Protein AF-A0A7S3MF60-F1 (afdb_monomer)

Sequence (177 aa):
AQALLLQQQQLQQPQPGGSTTSSPSTSPAVLPTLKQYFELQFGESYSFFYAKAVKNFVKSLVGYSLLTYVVQVKDRHNANILFDEEGHVVHIDFGFILGDSPGFNINFESAPFKLTAEYIEILGGVQSEDFKHFQDLFLKGFLALQKHVDGIASIIQLFYGDKRKAAADGVRSRLLF

Solvent-accessible surface area (backbone atoms only — not comparable to full-atom values): 10375 Å² total; per-residue (Å²): 114,68,69,61,52,54,56,52,60,66,72,65,66,78,78,93,80,82,93,75,94,71,86,76,84,76,68,79,82,75,77,74,52,67,45,53,46,48,35,72,74,37,35,56,81,88,35,70,53,22,51,49,20,47,54,34,24,39,55,31,45,34,53,51,36,52,47,25,49,59,44,42,55,66,66,79,51,74,92,32,50,47,69,53,100,62,36,29,50,41,82,46,77,78,89,26,39,61,77,52,61,102,57,85,82,68,77,85,65,88,60,60,48,91,82,52,71,57,57,37,52,58,36,63,31,90,85,25,70,56,36,49,48,34,53,54,50,36,52,52,50,50,59,52,48,48,78,40,40,66,61,55,26,49,50,49,29,67,79,55,36,81,89,32,48,69,42,25,50,50,36,43,45,72,59,70,106

Secondary structure (DSSP, 8-state):
-HHHHHHHHHTTPPPS--------------PPPHHHHHHHHH-STTSHHHHHHHHHHHHHHHHHHHHHHHHT-----GGGEEE-TTS-EEE---SS-TT--SSS------SSS---HHHHHHTT-TTSHHHHHHHHHHHHHHHHHHHTHHHHHHHHHHHH-GGGHHHHHHHHHHHH-

Radius of gyration: 21.04 Å; Cα contacts (8 Å, |Δi|>4): 161; chains: 1; bounding box: 68×37×48 Å

pLDDT: mean 81.16, std 19.44, range [35.47, 98.5]

InterPro domains:
  IPR000403 Phosphatidylinositol 3-/4-kinase, catalytic domain [PF00454] (32-161)
  IPR000403 Phosphatidylinositol 3-/4-kinase, catalytic domain [PS50290] (1-177)
  IPR000403 Phosphatidylinositol 3-/4-kinase, catalytic domain [SM00146] (5-177)
  IPR011009 Protein kinase-like domain superfamily [SSF56112] (32-162)
  IPR015433 Phosphatidylinositol 3-/4-kinase [PTHR10048] (32-158)
  IPR018936 Phosphatidylinositol 3-/4-kinase, conserved site [PS00916] (60-80)
  IPR036940 Phosphatidylinositol 3-/4-kinase, catalytic domain superfamily [G3DSA:1.10.1070.11] (20-176)

Nearest PDB structures (foldseek):
  8q6h-assembly1_A  TM=8.888E-01  e=1.711E-10  Homo sapiens
  8q6f-assembly1_A  TM=8.865E-01  e=2.952E-10  Homo sapiens
  5fbq-assembly1_A  TM=8.592E-01  e=7.880E-10  Homo sapiens
  5fbv-assembly1_A  TM=8.566E-01  e=1.601E-09  Homo sapiens
  9bax-assembly1_A  TM=8.991E-01  e=1.080E-08  Homo sapiens

Foldseek 3Di:
DVVVVVVVVVVPDDDPDDDDDDDPPPDPPDDDFLLVVLCVLQNDCPDPLLVQLLLQQLVQLLVQLVVLLLFVQDPQDPVQWDADSSNHIDGHDSVATLHDDPDDPPCPDPDSGDDDPSNCVSQVHCPHPSVVVSVVSNVVVLVVCLVCLVVVLVVVCVVPPPVRNVSSVVSNVSSPD

Organism: NCBI:txid89044

Mean predicted aligned error: 10.81 Å

Structure (mmCIF, N/CA/C/O backbone):
data_AF-A0A7S3MF60-F1
#
_entry.id   AF-A0A7S3MF60-F1
#
loop_
_atom_site.group_PDB
_atom_site.id
_atom_site.type_symbol
_atom_site.label_atom_id
_atom_site.label_alt_id
_atom_site.label_comp_id
_atom_site.label_asym_id
_atom_site.label_entity_id
_atom_site.label_seq_id
_atom_site.pdbx_PDB_ins_code
_atom_site.Cartn_x
_atom_site.Cartn_y
_atom_site.Cartn_z
_atom_site.occupancy
_atom_site.B_iso_or_equiv
_atom_site.auth_seq_id
_atom_site.auth_comp_id
_atom_site.auth_asym_id
_atom_site.auth_atom_id
_atom_site.pdbx_PDB_model_num
ATOM 1 N N . ALA A 1 1 ? 15.995 -6.248 -1.473 1.00 48.22 1 ALA A N 1
ATOM 2 C CA . ALA A 1 1 ? 17.275 -5.828 -0.851 1.00 48.22 1 ALA A CA 1
ATOM 3 C C . ALA A 1 1 ? 18.006 -6.977 -0.141 1.00 48.22 1 ALA A C 1
ATOM 5 O O . ALA A 1 1 ? 19.110 -7.306 -0.549 1.00 48.22 1 ALA A O 1
ATOM 6 N N . GLN A 1 2 ? 17.415 -7.637 0.866 1.00 46.09 2 GLN A N 1
ATOM 7 C CA . GLN A 1 2 ? 18.098 -8.698 1.634 1.00 46.09 2 GLN A CA 1
ATOM 8 C C . GLN A 1 2 ? 18.296 -10.013 0.849 1.00 46.09 2 GLN A C 1
ATOM 10 O O . GLN A 1 2 ? 19.341 -10.644 0.978 1.00 46.09 2 GLN A O 1
ATOM 15 N N . ALA A 1 3 ? 17.363 -10.369 -0.045 1.00 43.44 3 ALA A N 1
ATOM 16 C CA . ALA A 1 3 ? 17.510 -11.512 -0.959 1.00 43.44 3 ALA A CA 1
ATOM 17 C C . ALA A 1 3 ? 18.749 -11.385 -1.870 1.00 43.44 3 ALA A C 1
ATOM 19 O O . ALA A 1 3 ? 19.480 -12.346 -2.091 1.00 43.44 3 ALA A O 1
ATOM 20 N N . LEU A 1 4 ? 19.050 -10.159 -2.306 1.00 56.09 4 LEU A N 1
ATOM 21 C CA . LEU A 1 4 ? 20.207 -9.854 -3.149 1.00 56.09 4 LEU A CA 1
ATOM 22 C C . LEU A 1 4 ? 21.525 -9.876 -2.348 1.00 56.09 4 LEU A C 1
ATOM 24 O O . LEU A 1 4 ? 22.581 -10.181 -2.895 1.00 56.09 4 LEU A O 1
ATOM 28 N N . LEU A 1 5 ? 21.459 -9.619 -1.034 1.00 58.00 5 LEU A N 1
ATOM 29 C CA . LEU A 1 5 ? 22.593 -9.761 -0.115 1.00 58.00 5 LEU A CA 1
ATOM 30 C C . LEU A 1 5 ? 22.918 -11.241 0.157 1.00 58.00 5 LEU A C 1
ATOM 32 O O . LEU A 1 5 ? 24.086 -11.619 0.182 1.00 58.00 5 LEU A O 1
ATOM 36 N N . LEU A 1 6 ? 21.890 -12.084 0.303 1.00 52.84 6 LEU A N 1
ATOM 37 C CA . LEU A 1 6 ? 22.038 -13.535 0.465 1.00 52.84 6 LEU A CA 1
ATOM 38 C C . LEU A 1 6 ? 22.599 -14.199 -0.799 1.00 52.84 6 LEU A C 1
ATOM 40 O O . LEU A 1 6 ? 23.493 -15.038 -0.702 1.00 52.84 6 LEU A O 1
ATOM 44 N N . GLN A 1 7 ? 22.148 -13.774 -1.982 1.00 58.47 7 GLN A N 1
ATOM 45 C CA . GLN A 1 7 ? 22.658 -14.297 -3.251 1.00 58.47 7 GLN A CA 1
ATOM 46 C C . GLN A 1 7 ? 24.117 -13.879 -3.512 1.00 58.47 7 GLN A C 1
ATOM 48 O O . GLN A 1 7 ? 24.908 -14.681 -4.005 1.00 58.47 7 GLN A O 1
ATOM 53 N N . GLN A 1 8 ? 24.520 -12.669 -3.100 1.00 58.72 8 GLN A N 1
ATOM 54 C CA . GLN A 1 8 ? 25.925 -12.244 -3.165 1.00 58.72 8 GLN A CA 1
ATOM 55 C C . GLN A 1 8 ? 26.832 -12.973 -2.160 1.00 58.72 8 GLN A C 1
ATOM 57 O O . GLN A 1 8 ? 27.980 -13.262 -2.494 1.00 58.72 8 GLN A O 1
ATOM 62 N N . GLN A 1 9 ? 26.335 -13.329 -0.969 1.00 59.03 9 GLN A N 1
ATOM 63 C CA . GLN A 1 9 ? 27.109 -14.113 0.007 1.00 59.03 9 GLN A CA 1
ATOM 64 C C . GLN A 1 9 ? 27.359 -15.558 -0.451 1.00 59.03 9 GLN A C 1
ATOM 66 O O . GLN A 1 9 ? 28.387 -16.137 -0.106 1.00 59.03 9 GLN A O 1
ATOM 71 N N . GLN A 1 10 ? 26.467 -16.136 -1.261 1.00 49.34 10 GLN A N 1
ATOM 72 C CA . GLN A 1 10 ? 26.664 -17.481 -1.816 1.00 49.34 10 GLN A CA 1
ATOM 73 C C . GLN A 1 10 ? 27.67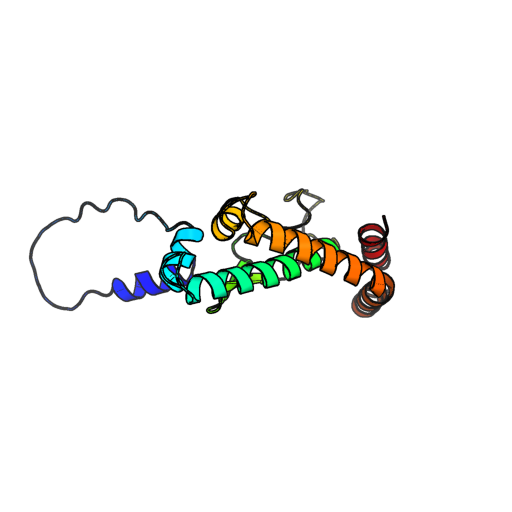1 -17.512 -2.978 1.00 49.34 10 GLN A C 1
ATOM 75 O O . GLN A 1 10 ? 28.368 -18.508 -3.148 1.00 49.34 10 GLN A O 1
ATOM 80 N N . LEU A 1 11 ? 27.813 -16.416 -3.733 1.00 50.94 11 LEU A N 1
ATOM 81 C CA . LEU A 1 11 ? 28.771 -16.300 -4.845 1.00 50.94 11 LEU A CA 1
ATOM 82 C C . LEU A 1 11 ? 30.214 -15.977 -4.403 1.00 50.94 11 LEU A C 1
ATOM 84 O O . LEU A 1 11 ? 31.124 -16.021 -5.226 1.00 50.94 11 LEU A O 1
ATOM 88 N N . GLN A 1 12 ? 30.438 -15.660 -3.122 1.00 47.88 12 GLN A N 1
ATOM 89 C CA . GLN A 1 12 ? 31.750 -15.287 -2.569 1.00 47.88 12 GLN A CA 1
ATOM 90 C C . GLN A 1 12 ? 32.471 -16.428 -1.836 1.00 47.88 12 GLN A C 1
ATOM 92 O O . GLN A 1 12 ? 33.527 -16.194 -1.249 1.00 47.88 12 GLN A O 1
ATOM 97 N N . GLN A 1 13 ? 31.955 -17.662 -1.869 1.00 41.34 13 GLN A N 1
ATOM 98 C CA . GLN A 1 13 ? 32.718 -18.797 -1.347 1.00 41.34 13 GLN A CA 1
ATOM 99 C C . GLN A 1 13 ? 33.894 -19.112 -2.288 1.00 41.34 13 GLN A C 1
ATOM 101 O O . GLN A 1 13 ? 33.670 -19.426 -3.460 1.00 41.34 13 GLN A O 1
ATOM 106 N N . PRO A 1 14 ? 35.150 -19.024 -1.815 1.00 42.53 14 PRO A N 1
ATOM 107 C CA . PRO A 1 14 ? 36.303 -19.298 -2.656 1.00 42.53 14 PRO A CA 1
ATOM 108 C C . PRO A 1 14 ? 36.365 -20.791 -3.001 1.00 42.53 14 PRO A C 1
ATOM 110 O O . PRO A 1 14 ? 36.363 -21.648 -2.118 1.00 42.53 14 PRO A O 1
ATOM 113 N N . GLN A 1 15 ? 36.455 -21.098 -4.296 1.00 43.72 15 GLN A N 1
ATOM 114 C CA . GLN A 1 15 ? 36.851 -22.423 -4.778 1.00 43.72 15 GLN A CA 1
ATOM 115 C C . GLN A 1 15 ? 38.295 -22.707 -4.323 1.00 43.72 15 GLN A C 1
ATOM 117 O O . GLN A 1 15 ? 39.155 -21.828 -4.457 1.00 43.72 15 GLN A O 1
ATOM 122 N N . PRO A 1 16 ? 38.605 -23.895 -3.776 1.00 41.03 16 PRO A N 1
ATOM 123 C CA . PRO A 1 16 ? 39.937 -24.172 -3.267 1.00 41.03 16 PRO A CA 1
ATOM 124 C C . PRO A 1 16 ? 40.891 -24.466 -4.432 1.00 41.03 16 PRO A C 1
ATOM 126 O O . PRO A 1 16 ? 40.857 -25.545 -5.016 1.00 41.03 16 PRO A O 1
ATOM 129 N N . GLY A 1 17 ? 41.778 -23.517 -4.738 1.00 44.44 17 GLY A N 1
ATOM 130 C CA . GLY A 1 17 ? 42.992 -23.768 -5.520 1.00 44.44 17 GLY A CA 1
ATOM 131 C C . GLY A 1 17 ? 43.236 -22.780 -6.658 1.00 44.44 17 GLY A C 1
ATOM 132 O O . GLY A 1 17 ? 42.507 -22.764 -7.643 1.00 44.44 17 GLY A O 1
ATOM 133 N N . GLY A 1 18 ? 44.320 -22.005 -6.551 1.00 35.47 18 GLY A N 1
ATOM 134 C CA . GLY A 1 18 ? 44.852 -21.208 -7.660 1.00 35.47 18 GLY A CA 1
ATOM 135 C C . GLY A 1 18 ? 45.487 -19.895 -7.216 1.00 35.47 18 GLY A C 1
ATOM 136 O O . GLY A 1 18 ? 44.832 -18.862 -7.155 1.00 35.47 18 GLY A O 1
ATOM 137 N N . SER A 1 19 ? 46.781 -19.931 -6.909 1.00 42.72 19 SER A N 1
ATOM 138 C CA . SER A 1 19 ? 47.614 -18.757 -6.658 1.00 42.72 19 SER A CA 1
ATOM 139 C C . SER A 1 19 ? 47.883 -17.981 -7.950 1.00 42.72 19 SER A C 1
ATOM 141 O O . SER A 1 19 ? 48.578 -18.508 -8.810 1.00 42.72 19 SER A O 1
ATOM 143 N N . THR A 1 20 ? 47.445 -16.724 -8.041 1.00 36.62 20 THR A N 1
ATOM 144 C CA . THR A 1 20 ? 48.200 -15.638 -8.698 1.00 36.62 20 THR A CA 1
ATOM 145 C C . THR A 1 20 ? 47.619 -14.279 -8.321 1.00 36.62 20 THR A C 1
ATOM 147 O O . THR A 1 20 ? 46.417 -14.043 -8.367 1.00 36.62 20 THR A O 1
ATOM 150 N N . THR A 1 21 ? 48.530 -13.390 -7.957 1.00 44.00 21 THR A N 1
ATOM 151 C CA . THR A 1 21 ? 48.367 -11.983 -7.608 1.00 44.00 21 THR A CA 1
ATOM 152 C C . THR A 1 21 ? 47.705 -11.158 -8.715 1.00 44.00 21 THR A C 1
ATOM 154 O O . THR A 1 21 ? 48.304 -10.928 -9.762 1.00 44.00 21 THR A O 1
ATOM 157 N N . SER A 1 22 ? 46.520 -10.618 -8.443 1.00 38.34 22 SER A N 1
ATOM 158 C CA . SER A 1 22 ? 46.098 -9.304 -8.938 1.00 38.34 22 SER A CA 1
ATOM 159 C C . SER A 1 22 ? 45.135 -8.715 -7.911 1.00 38.34 22 SER A C 1
ATOM 161 O O . SER A 1 22 ? 44.121 -9.322 -7.577 1.00 38.34 22 SER A O 1
ATOM 163 N N . SER A 1 23 ? 45.504 -7.582 -7.319 1.00 37.81 23 SER A N 1
ATOM 164 C CA . SER A 1 23 ? 44.639 -6.857 -6.393 1.00 37.81 23 SER A CA 1
ATOM 165 C C . SER A 1 23 ? 43.411 -6.377 -7.173 1.00 37.81 23 SER A C 1
ATOM 167 O O . SER A 1 23 ? 43.593 -5.593 -8.108 1.00 37.81 23 SER A O 1
ATOM 169 N N . PRO A 1 24 ? 42.176 -6.798 -6.845 1.00 46.22 24 PRO A N 1
ATOM 170 C CA . PRO A 1 24 ? 41.009 -6.194 -7.456 1.00 46.22 24 PRO A CA 1
ATOM 171 C C . PRO A 1 24 ? 40.901 -4.780 -6.892 1.00 46.22 24 PRO A C 1
ATOM 173 O O . PRO A 1 24 ? 40.882 -4.581 -5.676 1.00 46.22 24 PRO A O 1
ATOM 176 N N . SER A 1 25 ? 40.843 -3.781 -7.765 1.00 40.75 25 SER A N 1
ATOM 177 C CA . SER A 1 25 ? 40.357 -2.457 -7.401 1.00 40.75 25 SER A CA 1
ATOM 178 C C . SER A 1 25 ? 38.882 -2.601 -7.031 1.00 40.75 25 SER A C 1
ATOM 180 O O . SER A 1 25 ? 38.013 -2.564 -7.903 1.00 40.75 25 SER A O 1
ATOM 182 N N . THR A 1 26 ? 38.591 -2.845 -5.756 1.00 44.62 26 THR A N 1
ATOM 183 C CA . THR A 1 26 ? 37.219 -2.958 -5.261 1.00 44.62 26 THR A CA 1
ATOM 184 C C . THR A 1 26 ? 36.600 -1.565 -5.241 1.00 44.62 26 THR A C 1
ATOM 186 O O . THR A 1 26 ? 36.635 -0.861 -4.233 1.00 44.62 26 THR A O 1
ATOM 189 N N . SER A 1 27 ? 36.052 -1.133 -6.377 1.00 51.50 27 SER A N 1
ATOM 190 C CA . SER A 1 27 ? 35.028 -0.091 -6.380 1.00 51.50 27 SER A CA 1
ATOM 191 C C . SER A 1 27 ? 33.936 -0.515 -5.388 1.00 51.50 27 SER A C 1
ATOM 193 O O . SER A 1 27 ? 33.590 -1.701 -5.364 1.00 51.50 27 SER A O 1
ATOM 195 N N . PRO A 1 28 ? 33.413 0.387 -4.537 1.00 50.50 28 PRO A N 1
ATOM 196 C CA . PRO A 1 28 ? 32.355 0.015 -3.606 1.00 50.50 28 PRO A CA 1
ATOM 197 C C . PRO A 1 28 ? 31.196 -0.563 -4.418 1.00 50.50 28 PRO A C 1
ATOM 199 O O . PRO A 1 28 ? 30.767 0.049 -5.396 1.00 50.50 28 PRO A O 1
ATOM 202 N N . ALA A 1 29 ? 30.738 -1.764 -4.057 1.00 64.38 29 ALA A N 1
ATOM 203 C CA . ALA A 1 29 ? 29.617 -2.409 -4.724 1.00 64.38 29 ALA A CA 1
ATOM 204 C C . ALA A 1 29 ? 28.400 -1.478 -4.635 1.00 64.38 29 ALA A C 1
ATOM 206 O O . ALA A 1 29 ? 27.827 -1.289 -3.561 1.00 64.38 29 ALA A O 1
ATOM 207 N N . VAL A 1 30 ? 28.053 -0.839 -5.753 1.00 79.81 30 VAL A N 1
ATOM 208 C CA . VAL A 1 30 ? 26.875 0.022 -5.846 1.00 79.81 30 VAL A CA 1
ATOM 209 C C . VAL A 1 30 ? 25.666 -0.889 -5.687 1.00 79.81 30 VAL A C 1
ATOM 211 O O . VAL A 1 30 ? 25.455 -1.791 -6.497 1.00 79.81 30 VAL A O 1
ATOM 214 N N . LEU A 1 31 ? 24.909 -0.704 -4.605 1.00 82.12 31 LEU A N 1
ATOM 215 C CA . LEU A 1 31 ? 23.678 -1.457 -4.401 1.00 82.12 31 LEU A CA 1
ATOM 216 C C . LEU A 1 31 ? 22.701 -1.125 -5.537 1.00 82.12 31 LEU A C 1
ATOM 218 O O . LEU A 1 31 ? 22.551 0.055 -5.864 1.00 82.12 31 LEU A O 1
ATOM 222 N N . PRO A 1 32 ? 22.040 -2.133 -6.133 1.00 88.62 32 PRO A N 1
ATOM 223 C CA . PRO A 1 32 ? 21.079 -1.878 -7.192 1.00 88.62 32 PRO A CA 1
ATOM 224 C C . PRO A 1 32 ? 19.902 -1.067 -6.649 1.00 88.62 32 PRO A C 1
ATOM 226 O O . PRO A 1 32 ? 19.453 -1.287 -5.518 1.00 88.62 32 PRO A O 1
ATOM 229 N N . THR A 1 33 ? 19.377 -0.160 -7.472 1.00 93.12 33 THR A N 1
ATOM 230 C CA . THR A 1 33 ? 18.108 0.517 -7.183 1.00 93.12 33 THR A CA 1
ATOM 231 C C . THR A 1 33 ? 16.966 -0.494 -7.157 1.00 93.12 33 THR A C 1
ATOM 233 O O . THR A 1 33 ? 17.077 -1.610 -7.676 1.00 93.12 33 THR A O 1
ATOM 236 N N . LEU A 1 34 ? 15.824 -0.116 -6.584 1.00 93.31 34 LEU A N 1
ATOM 237 C CA . LEU A 1 34 ? 14.671 -1.011 -6.557 1.00 93.31 34 LEU A CA 1
ATOM 238 C C . LEU A 1 34 ? 14.157 -1.369 -7.966 1.00 93.31 34 LEU A C 1
ATOM 240 O O . LE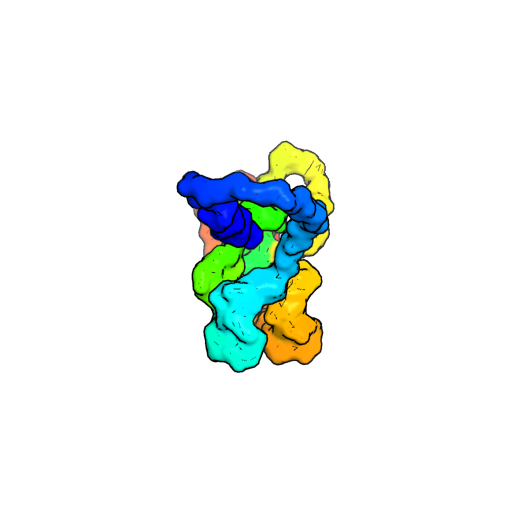U A 1 34 ? 13.780 -2.514 -8.208 1.00 93.31 34 LEU A O 1
ATOM 244 N N . LYS A 1 35 ? 14.207 -0.433 -8.921 1.00 94.12 35 LYS A N 1
ATOM 245 C CA . LYS A 1 35 ? 13.880 -0.723 -10.324 1.00 94.12 35 LYS A CA 1
ATOM 246 C C . LYS A 1 35 ? 14.856 -1.733 -10.936 1.00 94.12 35 LYS A C 1
ATOM 248 O O . LYS A 1 35 ? 14.416 -2.692 -11.561 1.00 94.12 35 LYS A O 1
ATOM 253 N N . GLN A 1 36 ? 16.158 -1.572 -10.690 1.00 94.56 36 GLN A N 1
ATOM 254 C CA . GLN A 1 36 ? 17.171 -2.532 -11.145 1.00 94.56 36 GLN A CA 1
ATOM 255 C C . GLN A 1 36 ? 16.969 -3.912 -10.510 1.00 94.56 36 GLN A C 1
ATOM 257 O O . GLN A 1 36 ? 17.146 -4.925 -11.173 1.00 94.56 36 GLN A O 1
ATOM 262 N N . TYR A 1 37 ? 16.547 -3.976 -9.243 1.00 94.25 37 TYR A N 1
ATOM 263 C CA . TYR A 1 37 ? 16.147 -5.235 -8.613 1.00 94.25 37 TYR A CA 1
ATOM 264 C C . TYR A 1 37 ? 14.996 -5.908 -9.375 1.00 94.25 37 TYR A C 1
ATOM 266 O O . TYR A 1 37 ? 15.079 -7.100 -9.656 1.00 94.25 37 TYR A O 1
ATOM 274 N N . PHE A 1 38 ? 13.951 -5.160 -9.746 1.00 95.69 38 PHE A N 1
ATOM 275 C CA . PHE A 1 38 ? 12.837 -5.697 -10.534 1.00 95.69 38 PHE A CA 1
ATOM 276 C C . PHE A 1 38 ? 13.298 -6.212 -11.905 1.00 95.69 38 PHE A C 1
ATOM 278 O O . PHE A 1 38 ? 12.885 -7.295 -12.310 1.00 95.69 38 PHE A O 1
ATOM 285 N N . GLU A 1 39 ? 14.186 -5.488 -12.587 1.00 95.56 39 GLU A N 1
ATOM 286 C CA . GLU A 1 39 ? 14.751 -5.917 -13.875 1.00 95.56 39 GLU A CA 1
ATOM 287 C C . GLU A 1 39 ? 15.609 -7.186 -13.736 1.00 95.56 39 GLU A C 1
ATOM 289 O O . GLU A 1 39 ? 15.516 -8.100 -14.552 1.00 95.56 39 GLU A O 1
ATOM 294 N N . LEU A 1 40 ? 16.396 -7.290 -12.661 1.00 95.38 40 LEU A N 1
ATOM 295 C CA . LEU A 1 40 ? 17.207 -8.474 -12.370 1.00 95.38 40 LEU A CA 1
ATOM 296 C C . LEU A 1 40 ? 16.362 -9.708 -12.021 1.00 95.38 40 LEU A C 1
ATOM 298 O O . LEU A 1 40 ? 16.758 -10.820 -12.360 1.00 95.38 40 LEU A O 1
ATOM 302 N N . GLN A 1 41 ? 15.233 -9.538 -11.324 1.00 95.81 41 GLN A N 1
ATOM 303 C CA . GLN A 1 41 ? 14.390 -10.658 -10.882 1.00 95.81 41 GLN A CA 1
ATOM 304 C C . GLN A 1 41 ? 13.368 -11.100 -11.933 1.00 95.81 41 GLN A C 1
ATOM 306 O O . GLN A 1 41 ? 13.128 -12.293 -12.095 1.00 95.81 41 GLN A O 1
ATOM 311 N N . PHE A 1 42 ? 12.761 -10.152 -12.649 1.00 96.44 42 PHE A N 1
ATOM 312 C CA . PHE A 1 42 ? 11.641 -10.420 -13.558 1.00 96.44 42 PHE A CA 1
ATOM 313 C C . PHE A 1 42 ? 12.006 -10.251 -15.036 1.00 96.44 42 PHE A C 1
ATOM 315 O O . PHE A 1 42 ? 11.162 -10.482 -15.903 1.00 96.44 42 PHE A O 1
ATOM 322 N N . GLY A 1 43 ? 13.256 -9.888 -15.328 1.00 95.69 43 GLY A N 1
ATOM 323 C CA . GLY A 1 43 ? 13.755 -9.626 -16.670 1.00 95.69 43 GLY A CA 1
ATOM 324 C C . GLY A 1 43 ? 13.502 -8.194 -17.131 1.00 95.69 43 GLY A C 1
ATOM 325 O O . GLY A 1 43 ? 13.028 -7.335 -16.391 1.00 95.69 43 GLY A O 1
ATOM 326 N N . GLU A 1 44 ? 13.817 -7.946 -18.396 1.00 94.00 44 GLU A N 1
ATOM 327 C CA . GLU A 1 44 ? 13.707 -6.629 -19.022 1.00 94.00 44 GLU A CA 1
ATOM 328 C C . GLU A 1 44 ? 12.300 -6.024 -18.902 1.00 94.00 44 GLU A C 1
ATOM 330 O O . GLU A 1 44 ? 11.294 -6.738 -18.918 1.00 94.00 44 GLU A O 1
ATOM 335 N N . SER A 1 45 ? 12.223 -4.691 -18.862 1.00 91.88 45 SER A N 1
ATOM 336 C CA . SER A 1 45 ? 10.972 -3.939 -18.648 1.00 91.88 45 SER A CA 1
ATOM 337 C C . SER A 1 45 ? 9.853 -4.220 -19.666 1.00 91.88 45 SER A C 1
ATOM 339 O O . SER A 1 45 ? 8.675 -4.065 -19.353 1.00 91.88 45 SER A O 1
ATOM 341 N N . TYR A 1 46 ? 10.201 -4.666 -20.875 1.00 90.88 46 TYR A N 1
ATOM 342 C CA . TYR A 1 46 ? 9.253 -5.048 -21.929 1.00 90.88 46 TYR A CA 1
ATOM 343 C C . TYR A 1 46 ? 8.810 -6.520 -21.857 1.00 90.88 46 TYR A C 1
ATOM 345 O O . TYR A 1 46 ? 8.008 -6.970 -22.678 1.00 90.88 46 TYR A O 1
ATOM 353 N N . SER A 1 47 ? 9.344 -7.298 -20.914 1.00 96.31 47 SER A N 1
ATOM 354 C CA . SER A 1 47 ? 9.022 -8.715 -20.772 1.00 96.31 47 SER A CA 1
ATOM 355 C C . SER A 1 47 ? 7.648 -8.931 -20.131 1.00 96.31 47 SER A C 1
ATOM 357 O O . SER A 1 47 ? 7.160 -8.142 -19.319 1.00 96.31 47 SER A O 1
ATOM 359 N N . PHE A 1 48 ? 7.024 -10.063 -20.465 1.00 96.69 48 PHE A N 1
ATOM 360 C CA . PHE A 1 48 ? 5.756 -10.469 -19.858 1.00 96.69 48 PHE A CA 1
ATOM 361 C C . PHE A 1 48 ? 5.867 -10.636 -18.333 1.00 96.69 48 PHE A C 1
ATOM 363 O O . PHE A 1 48 ? 4.953 -10.251 -17.604 1.00 96.69 48 PHE A O 1
ATOM 370 N N . PHE A 1 49 ? 6.981 -11.195 -17.851 1.00 97.19 49 PHE A N 1
ATOM 371 C CA . PHE A 1 49 ? 7.209 -11.436 -16.427 1.00 97.19 49 PHE A CA 1
ATOM 372 C C . PHE A 1 49 ? 7.356 -10.127 -15.647 1.00 97.19 49 PHE A C 1
ATOM 374 O O . PHE A 1 49 ? 6.688 -9.972 -14.626 1.00 97.19 49 PHE A O 1
ATOM 381 N N . TYR A 1 50 ? 8.111 -9.156 -16.171 1.00 97.56 50 TYR A N 1
ATOM 382 C CA . TYR A 1 50 ? 8.203 -7.818 -15.584 1.00 97.56 50 TYR A CA 1
ATOM 383 C C . TYR A 1 50 ? 6.832 -7.135 -15.524 1.00 97.56 50 TYR A C 1
ATOM 385 O O . TYR A 1 50 ? 6.403 -6.689 -14.462 1.00 97.56 50 TYR A O 1
ATOM 393 N N . ALA A 1 51 ? 6.081 -7.133 -16.630 1.00 97.38 51 ALA A N 1
ATOM 394 C CA . ALA A 1 51 ? 4.743 -6.542 -16.664 1.00 97.38 51 ALA A CA 1
ATOM 395 C C . ALA A 1 51 ? 3.771 -7.216 -15.673 1.00 97.38 51 ALA A C 1
ATOM 397 O O . ALA A 1 51 ? 2.929 -6.549 -15.067 1.00 97.38 51 ALA A O 1
ATOM 398 N N . LYS A 1 52 ? 3.875 -8.539 -15.479 1.00 98.12 52 LYS A N 1
ATOM 399 C CA . LYS A 1 52 ? 3.098 -9.264 -14.461 1.00 98.12 52 LYS A CA 1
ATOM 400 C C . LYS A 1 52 ? 3.504 -8.834 -13.045 1.00 98.12 52 LYS A C 1
ATOM 402 O O . LYS A 1 52 ? 2.620 -8.541 -12.242 1.00 98.12 52 LYS A O 1
ATOM 407 N N . ALA A 1 53 ? 4.803 -8.747 -12.763 1.00 98.31 53 ALA A N 1
ATOM 408 C CA . ALA A 1 53 ? 5.322 -8.331 -11.464 1.00 98.31 53 ALA A CA 1
ATOM 409 C C . ALA A 1 53 ? 4.915 -6.894 -11.108 1.00 98.31 53 ALA A C 1
ATOM 411 O O . ALA A 1 53 ? 4.457 -6.649 -9.996 1.00 98.31 53 ALA A O 1
ATOM 412 N N . VAL A 1 54 ? 4.965 -5.954 -12.060 1.00 98.19 54 VAL A N 1
ATOM 413 C CA . VAL A 1 54 ? 4.492 -4.574 -11.846 1.00 98.19 54 VAL A CA 1
ATOM 414 C C . VAL A 1 54 ? 2.994 -4.539 -11.530 1.00 98.19 54 VAL A C 1
ATOM 416 O O . VAL A 1 54 ? 2.573 -3.834 -10.616 1.00 98.19 54 VAL A O 1
ATOM 419 N N . LYS A 1 55 ? 2.166 -5.350 -12.200 1.00 98.12 55 LYS A N 1
ATOM 420 C CA . LYS A 1 55 ? 0.730 -5.443 -11.873 1.00 98.12 55 LYS A CA 1
ATOM 421 C C . LYS A 1 55 ? 0.481 -5.984 -10.464 1.00 98.12 55 LYS A C 1
ATOM 423 O O . LYS A 1 55 ? -0.426 -5.511 -9.778 1.00 98.12 55 LYS A O 1
ATOM 428 N N . ASN A 1 56 ? 1.264 -6.969 -10.035 1.00 98.50 56 ASN A N 1
ATOM 429 C CA . ASN A 1 56 ? 1.215 -7.512 -8.677 1.00 98.50 56 ASN A CA 1
ATOM 430 C C . ASN A 1 56 ? 1.670 -6.471 -7.642 1.00 98.50 56 ASN A C 1
ATOM 432 O O . ASN A 1 56 ? 0.995 -6.267 -6.625 1.00 98.50 56 ASN A O 1
ATOM 436 N N . PHE A 1 57 ? 2.740 -5.738 -7.952 1.00 98.44 57 PHE A N 1
ATOM 437 C CA . PHE A 1 57 ? 3.224 -4.612 -7.163 1.00 98.44 57 PHE A CA 1
ATOM 438 C C . PHE A 1 57 ? 2.138 -3.547 -6.992 1.00 98.44 57 PHE A C 1
ATOM 440 O O . PHE A 1 57 ? 1.821 -3.183 -5.866 1.00 98.44 57 PHE A O 1
ATOM 447 N N . VAL A 1 58 ? 1.482 -3.116 -8.078 1.00 98.44 58 VAL A N 1
ATOM 448 C CA . VAL A 1 58 ? 0.386 -2.132 -8.029 1.00 98.44 58 VAL A CA 1
ATOM 449 C C . VAL A 1 58 ? -0.732 -2.595 -7.095 1.00 98.44 58 VAL A C 1
ATOM 451 O O . VAL A 1 58 ? -1.140 -1.851 -6.205 1.00 98.44 58 VAL A O 1
ATOM 454 N N . LYS A 1 59 ? -1.232 -3.825 -7.268 1.00 98.31 59 LYS A N 1
ATOM 455 C CA . LYS A 1 59 ? -2.360 -4.338 -6.473 1.00 98.31 59 LYS A CA 1
ATOM 456 C C . LYS A 1 59 ? -2.037 -4.415 -4.983 1.00 98.31 59 LYS A C 1
ATOM 458 O O . LYS A 1 59 ? -2.845 -3.992 -4.157 1.00 98.31 59 LYS A O 1
ATOM 463 N N . SER A 1 60 ? -0.867 -4.949 -4.644 1.00 98.44 60 SER A N 1
ATOM 464 C CA . SER A 1 60 ? -0.433 -5.067 -3.249 1.00 98.44 60 SER A CA 1
ATOM 465 C C . SER A 1 60 ? -0.127 -3.701 -2.635 1.00 98.44 60 SER A C 1
ATOM 467 O O . SER A 1 60 ? -0.559 -3.431 -1.514 1.00 98.44 60 SER A O 1
ATOM 469 N N . LEU A 1 61 ? 0.501 -2.794 -3.391 1.00 97.88 61 LEU A N 1
ATOM 470 C CA . LEU A 1 61 ? 0.772 -1.427 -2.956 1.00 97.88 61 LEU A CA 1
ATOM 471 C C . LEU A 1 61 ? -0.523 -0.670 -2.659 1.00 97.88 61 LEU A C 1
ATOM 473 O O . LEU A 1 61 ? -0.601 -0.000 -1.632 1.00 97.88 61 LEU A O 1
ATOM 477 N N . VAL A 1 62 ? -1.556 -0.803 -3.498 1.00 98.31 62 VAL A N 1
ATOM 478 C CA . VAL A 1 62 ? -2.884 -0.231 -3.220 1.00 98.31 62 VAL A CA 1
ATOM 479 C C . VAL A 1 62 ? -3.452 -0.785 -1.915 1.00 98.31 62 VAL A C 1
ATOM 481 O O . VAL A 1 62 ? -3.858 -0.007 -1.051 1.00 98.31 62 VAL A O 1
ATOM 484 N N . GLY A 1 63 ? -3.452 -2.111 -1.746 1.00 97.81 63 GLY A N 1
ATOM 485 C CA . GLY A 1 63 ? -3.979 -2.755 -0.542 1.00 97.81 63 GLY A CA 1
ATOM 486 C C . GLY A 1 63 ? -3.292 -2.263 0.733 1.00 97.81 63 GLY A C 1
ATOM 487 O O . GLY A 1 63 ? -3.965 -1.829 1.670 1.00 97.81 63 GLY A O 1
ATOM 488 N N . TYR A 1 64 ? -1.958 -2.247 0.752 1.00 96.94 64 TYR A N 1
ATOM 489 C CA . TYR A 1 64 ? -1.196 -1.783 1.911 1.00 96.94 64 TYR A CA 1
ATOM 490 C C . TYR A 1 64 ? -1.273 -0.269 2.119 1.00 96.94 64 TYR A C 1
ATOM 492 O O . TYR A 1 64 ? -1.299 0.185 3.264 1.00 96.94 64 TYR A O 1
ATOM 500 N N . SER A 1 65 ? -1.388 0.529 1.056 1.00 95.31 65 SER A N 1
ATOM 501 C CA . SER A 1 65 ? -1.584 1.980 1.177 1.00 95.31 65 SER A CA 1
ATOM 502 C C . SER A 1 65 ? -2.924 2.307 1.841 1.00 95.31 65 SER A C 1
ATOM 504 O O . SER A 1 65 ? -2.985 3.129 2.752 1.00 95.31 65 SER A O 1
ATOM 506 N N . LEU A 1 66 ? -3.994 1.609 1.451 1.00 95.81 66 LEU A N 1
ATOM 507 C CA . LEU A 1 66 ? -5.309 1.747 2.079 1.00 95.81 66 LEU A CA 1
ATOM 508 C C . LEU A 1 66 ? -5.315 1.229 3.521 1.00 95.81 66 LEU A C 1
ATOM 510 O O . LEU A 1 66 ? -5.836 1.901 4.409 1.00 95.81 66 LEU A O 1
ATOM 514 N N . LEU A 1 67 ? -4.699 0.071 3.778 1.00 93.50 67 LEU A N 1
ATOM 515 C CA . LEU A 1 67 ? -4.572 -0.472 5.131 1.00 93.50 67 LEU A CA 1
ATOM 516 C C . LEU A 1 67 ? -3.847 0.514 6.051 1.00 93.50 67 LEU A C 1
ATOM 518 O O . LEU A 1 67 ? -4.371 0.866 7.106 1.00 93.50 67 LEU A O 1
ATOM 522 N N . THR A 1 68 ? -2.664 0.983 5.645 1.00 90.56 68 THR A N 1
ATOM 523 C CA . THR A 1 68 ? -1.832 1.892 6.450 1.00 90.56 68 THR A CA 1
ATOM 524 C C . THR A 1 68 ? -2.517 3.229 6.708 1.00 90.56 68 THR A C 1
ATOM 526 O O . THR A 1 68 ? -2.414 3.735 7.825 1.00 90.56 68 THR A O 1
ATOM 529 N N . TYR A 1 69 ? -3.296 3.728 5.745 1.00 90.25 69 TYR A N 1
ATOM 530 C CA . TYR A 1 69 ? -4.164 4.890 5.921 1.00 90.25 69 TYR A CA 1
ATOM 531 C C . TYR A 1 69 ? -5.273 4.639 6.959 1.00 90.25 69 TYR A C 1
ATOM 533 O O . TYR A 1 69 ? -5.498 5.444 7.862 1.00 90.25 69 TYR A O 1
ATOM 541 N N . VAL A 1 70 ? -5.979 3.507 6.870 1.00 89.81 70 VAL A N 1
ATOM 542 C CA . VAL A 1 70 ? -7.107 3.208 7.768 1.00 89.81 70 VAL A CA 1
ATOM 543 C C . VAL A 1 70 ? -6.628 2.970 9.195 1.00 89.81 70 VAL A C 1
ATOM 545 O O . VAL A 1 70 ? -7.134 3.607 10.125 1.00 89.81 70 VAL A O 1
ATOM 548 N N . VAL A 1 71 ? -5.652 2.078 9.383 1.00 86.31 71 VAL A N 1
ATOM 549 C CA . VAL A 1 71 ? -5.212 1.647 10.719 1.00 86.31 71 VAL A CA 1
ATOM 550 C C . VAL A 1 71 ? -4.043 2.460 11.264 1.00 86.31 71 VAL A C 1
ATOM 552 O O . VAL A 1 71 ? -3.633 2.220 12.392 1.00 86.31 71 VAL A O 1
ATOM 555 N N . GLN A 1 72 ? -3.532 3.448 10.523 1.00 85.62 72 GLN A N 1
ATOM 556 C CA . GLN A 1 72 ? -2.468 4.357 10.967 1.00 85.62 72 GLN A CA 1
ATOM 557 C C . GLN A 1 72 ? -1.214 3.617 11.462 1.00 85.62 72 GLN A C 1
ATOM 559 O O . GLN A 1 72 ? -0.723 3.892 12.560 1.00 85.62 72 GLN A O 1
ATOM 564 N N . VAL A 1 73 ? -0.708 2.676 10.658 1.00 84.62 73 VAL A N 1
ATOM 565 C CA . VAL A 1 73 ? 0.567 1.985 10.932 1.00 84.62 73 VAL A CA 1
ATOM 566 C C . VAL A 1 73 ? 1.677 3.025 11.077 1.00 84.62 73 VAL A C 1
ATOM 568 O O . VAL A 1 73 ? 1.808 3.899 10.219 1.00 84.62 73 VAL A O 1
ATOM 571 N N . LYS A 1 74 ? 2.454 2.954 12.163 1.00 77.88 74 LYS A N 1
ATOM 572 C CA . LYS A 1 74 ? 3.491 3.949 12.479 1.00 77.88 74 LYS A CA 1
ATOM 573 C C . LYS A 1 74 ? 4.894 3.535 12.057 1.00 77.88 74 LYS A C 1
ATOM 575 O O . LYS A 1 74 ? 5.650 4.391 11.613 1.00 77.88 74 LYS A O 1
ATOM 580 N N . ASP A 1 75 ? 5.226 2.254 12.152 1.00 79.81 75 ASP A N 1
ATOM 581 C CA . ASP A 1 75 ? 6.586 1.772 11.907 1.00 79.81 75 ASP A CA 1
ATOM 582 C C . ASP A 1 75 ? 6.788 1.295 10.456 1.00 79.81 75 ASP A C 1
ATOM 584 O O . ASP A 1 75 ? 6.909 0.106 10.165 1.00 79.81 75 ASP A O 1
ATOM 588 N N . ARG A 1 76 ? 6.737 2.232 9.498 1.00 79.56 76 ARG A N 1
ATOM 589 C CA . ARG A 1 76 ? 6.737 1.932 8.047 1.00 79.56 76 ARG A CA 1
ATOM 590 C C . ARG A 1 76 ? 8.121 2.089 7.407 1.00 79.56 76 ARG A C 1
ATOM 592 O O . ARG A 1 76 ? 8.256 2.469 6.236 1.00 79.56 76 ARG A O 1
ATOM 599 N N . HIS A 1 77 ? 9.176 1.777 8.152 1.00 83.25 77 HIS A N 1
ATOM 600 C CA . HIS A 1 77 ? 10.543 1.820 7.644 1.00 83.25 77 HIS A CA 1
ATOM 601 C C . HIS A 1 77 ? 10.841 0.664 6.672 1.00 83.25 77 HIS A C 1
ATOM 603 O O . HIS A 1 77 ? 10.159 -0.358 6.664 1.00 83.25 77 HIS A O 1
ATOM 609 N N . ASN A 1 78 ? 11.889 0.791 5.851 1.00 86.00 78 ASN A N 1
ATOM 610 C CA . ASN A 1 78 ? 12.194 -0.185 4.790 1.00 86.00 78 ASN A CA 1
ATOM 611 C C . ASN A 1 78 ? 12.449 -1.616 5.305 1.00 86.00 78 ASN A C 1
ATOM 613 O O . ASN A 1 78 ? 12.233 -2.557 4.554 1.00 86.00 78 ASN A O 1
ATOM 617 N N . ALA A 1 79 ? 12.863 -1.799 6.566 1.00 87.19 79 ALA A N 1
ATOM 618 C CA . ALA A 1 79 ? 13.032 -3.130 7.163 1.00 87.19 79 ALA A CA 1
ATOM 619 C C . ALA A 1 79 ? 11.703 -3.864 7.450 1.00 87.19 79 ALA A C 1
ATOM 621 O O . ALA A 1 79 ? 11.715 -5.081 7.585 1.00 87.19 79 ALA A O 1
ATOM 622 N N . ASN A 1 80 ? 10.568 -3.153 7.450 1.00 90.62 80 ASN A N 1
ATOM 623 C CA . ASN A 1 80 ? 9.227 -3.725 7.628 1.00 90.62 80 ASN A CA 1
ATOM 624 C C . ASN A 1 80 ? 8.497 -3.901 6.289 1.00 90.62 80 ASN A C 1
ATOM 626 O O . ASN A 1 80 ? 7.289 -4.133 6.253 1.00 90.62 80 ASN A O 1
ATOM 630 N N . ILE A 1 81 ? 9.216 -3.756 5.173 1.00 92.25 81 ILE A N 1
ATOM 631 C CA . ILE A 1 81 ? 8.653 -3.862 3.832 1.00 92.25 81 ILE A CA 1
ATOM 632 C C . ILE A 1 81 ? 9.441 -4.896 3.047 1.00 92.25 81 ILE A C 1
ATOM 634 O O . ILE A 1 81 ? 10.617 -4.716 2.728 1.00 92.25 81 ILE A O 1
ATOM 638 N N . LEU A 1 82 ? 8.756 -5.983 2.724 1.00 94.38 82 LEU A N 1
ATOM 639 C CA . LEU A 1 82 ? 9.278 -7.083 1.938 1.00 94.38 82 LEU A CA 1
ATOM 640 C C . LEU A 1 82 ? 8.711 -7.047 0.518 1.00 94.38 82 LEU A C 1
ATOM 642 O O . LEU A 1 82 ? 7.692 -6.411 0.249 1.00 94.38 82 LEU A O 1
ATOM 646 N N . PHE A 1 83 ? 9.390 -7.757 -0.378 1.00 95.06 83 PHE A N 1
ATOM 647 C CA . PHE A 1 83 ? 8.916 -8.058 -1.723 1.00 95.06 83 PHE A CA 1
ATOM 648 C C . PHE A 1 83 ? 8.912 -9.569 -1.892 1.00 95.06 83 PHE A C 1
ATOM 650 O O . PHE A 1 83 ? 9.902 -10.209 -1.529 1.00 95.06 83 PHE A O 1
ATOM 657 N N . ASP A 1 84 ? 7.820 -10.123 -2.405 1.00 95.25 84 ASP A N 1
ATOM 658 C CA . ASP A 1 84 ? 7.748 -11.553 -2.695 1.00 95.25 84 ASP A CA 1
ATOM 659 C C . ASP A 1 84 ? 8.301 -11.894 -4.089 1.00 95.25 84 ASP A C 1
ATOM 661 O O . ASP A 1 84 ? 8.689 -11.022 -4.874 1.00 95.25 84 ASP A O 1
ATOM 665 N N . GLU A 1 85 ? 8.342 -13.190 -4.390 1.00 95.69 85 GLU A N 1
ATOM 666 C CA . GLU A 1 85 ? 8.856 -13.732 -5.653 1.00 95.69 85 GLU A CA 1
ATOM 667 C C . GLU A 1 85 ? 7.944 -13.450 -6.858 1.00 95.69 85 GLU A C 1
ATOM 669 O O . GLU A 1 85 ? 8.327 -13.726 -7.990 1.00 95.69 85 GLU A O 1
ATOM 674 N N . GLU A 1 86 ? 6.749 -12.891 -6.649 1.00 96.75 86 GLU A N 1
ATOM 675 C CA . GLU A 1 86 ? 5.809 -12.522 -7.711 1.00 96.75 86 GLU A CA 1
ATOM 676 C C . GLU A 1 86 ? 5.708 -11.002 -7.925 1.00 96.75 86 GLU A C 1
ATOM 678 O O . GLU A 1 86 ? 4.945 -10.554 -8.788 1.00 96.75 86 GLU A O 1
ATOM 683 N N . GLY A 1 87 ? 6.464 -10.209 -7.161 1.00 96.88 87 GLY A N 1
ATOM 684 C CA . GLY A 1 87 ? 6.523 -8.752 -7.263 1.00 96.88 87 GLY A CA 1
ATOM 685 C C . GLY A 1 87 ? 5.557 -8.006 -6.343 1.00 96.88 87 GLY A C 1
ATOM 686 O O . GLY A 1 87 ? 5.425 -6.791 -6.476 1.00 96.88 87 GLY A O 1
ATOM 687 N N . HIS A 1 88 ? 4.881 -8.672 -5.405 1.00 98.38 88 HIS A N 1
ATOM 688 C CA . HIS A 1 88 ? 4.046 -7.983 -4.424 1.00 98.38 88 HIS A CA 1
ATOM 689 C C . HIS A 1 88 ? 4.899 -7.274 -3.373 1.00 98.38 88 HIS A C 1
ATOM 691 O O . HIS A 1 88 ? 5.910 -7.805 -2.918 1.00 98.38 88 HIS A O 1
ATOM 697 N N . VAL A 1 89 ? 4.448 -6.101 -2.929 1.00 96.69 89 VAL A N 1
ATOM 698 C CA . VAL A 1 89 ? 4.949 -5.471 -1.704 1.00 96.69 89 VAL A CA 1
ATOM 699 C C . VAL A 1 89 ? 4.178 -6.008 -0.501 1.00 96.69 89 VAL A C 1
ATOM 701 O O . VAL A 1 89 ? 2.954 -6.105 -0.534 1.00 96.69 89 VAL A O 1
ATOM 704 N N . VAL A 1 90 ? 4.890 -6.349 0.569 1.00 95.62 90 VAL A N 1
ATOM 705 C CA . VAL A 1 90 ? 4.332 -6.958 1.780 1.00 95.62 90 VAL A CA 1
ATOM 706 C C . VAL A 1 90 ? 4.802 -6.171 2.994 1.00 95.62 90 VAL A C 1
ATOM 708 O O . VAL A 1 90 ? 5.993 -6.154 3.301 1.00 95.62 90 VAL A O 1
ATOM 711 N N . HIS A 1 91 ? 3.877 -5.521 3.703 1.00 91.94 91 HIS A N 1
ATOM 712 C CA . HIS A 1 91 ? 4.192 -4.954 5.014 1.00 91.94 91 HIS A CA 1
ATOM 713 C C . HIS A 1 91 ? 4.165 -6.054 6.074 1.00 91.94 91 HIS A C 1
ATOM 715 O O . HIS A 1 91 ? 3.199 -6.819 6.161 1.00 91.94 91 HIS A O 1
ATOM 721 N N . ILE A 1 92 ? 5.210 -6.085 6.892 1.00 92.00 92 ILE A N 1
ATOM 722 C CA . ILE A 1 92 ? 5.326 -6.926 8.081 1.00 92.00 92 ILE A CA 1
ATOM 723 C C . ILE A 1 92 ? 5.399 -6.045 9.328 1.00 92.00 92 ILE A C 1
ATOM 725 O O . ILE A 1 92 ? 5.593 -4.839 9.220 1.00 92.00 92 ILE A O 1
ATOM 729 N N . ASP A 1 93 ? 5.247 -6.674 10.491 1.00 85.06 93 ASP A N 1
ATOM 730 C CA . ASP A 1 93 ? 5.304 -6.029 11.805 1.00 85.06 93 ASP A CA 1
ATOM 731 C C . ASP A 1 93 ? 4.282 -4.888 11.998 1.00 85.06 93 ASP A C 1
ATOM 733 O O . ASP A 1 93 ? 4.514 -3.708 11.738 1.00 85.06 93 ASP A O 1
ATOM 737 N N . PHE A 1 94 ? 3.101 -5.262 12.496 1.00 86.50 94 PHE A N 1
ATOM 738 C CA . PHE A 1 94 ? 2.026 -4.329 12.849 1.00 86.50 94 PHE A CA 1
ATOM 739 C C . PHE A 1 94 ? 1.998 -4.025 14.352 1.00 86.50 94 PHE A C 1
ATOM 741 O O . PHE A 1 94 ? 0.930 -3.755 14.902 1.00 86.50 94 PHE A O 1
ATOM 748 N N . GLY A 1 95 ? 3.150 -4.072 15.032 1.00 80.88 95 GLY A N 1
ATOM 749 C CA . GLY A 1 95 ? 3.245 -3.819 16.474 1.00 80.88 95 GLY A CA 1
ATOM 750 C C . GLY A 1 95 ? 2.742 -2.434 16.912 1.00 80.88 95 GLY A C 1
ATOM 751 O O . GLY A 1 95 ? 2.332 -2.266 18.059 1.00 80.88 95 GLY A O 1
ATOM 752 N N . PHE A 1 96 ? 2.706 -1.462 15.991 1.00 80.19 96 PHE A N 1
ATOM 753 C CA . PHE A 1 96 ? 2.337 -0.06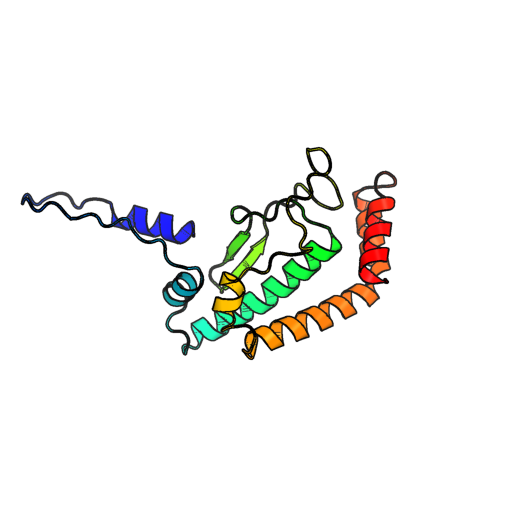6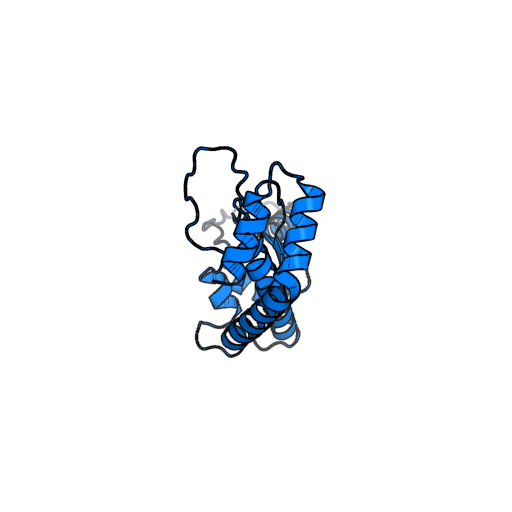 16.252 1.00 80.19 96 PHE A CA 1
ATOM 754 C C . PHE A 1 96 ? 1.272 0.436 15.270 1.00 80.19 96 PHE A C 1
ATOM 756 O O . PHE A 1 96 ? 1.573 1.029 14.226 1.00 80.19 96 PHE A O 1
ATOM 763 N N . ILE A 1 97 ? 0.003 0.194 15.608 1.00 82.19 97 ILE A N 1
ATOM 764 C CA . ILE A 1 97 ? -1.167 0.636 14.836 1.00 82.19 97 ILE A CA 1
ATOM 765 C C . ILE A 1 97 ? -2.157 1.403 15.716 1.00 82.19 97 ILE A C 1
ATOM 767 O O . ILE A 1 97 ? -2.115 1.339 16.943 1.00 82.19 97 ILE A O 1
ATOM 771 N N . LEU A 1 98 ? -3.067 2.141 15.080 1.00 75.31 98 LEU A N 1
ATOM 772 C CA . LEU A 1 98 ? -4.188 2.850 15.707 1.00 75.31 98 LEU A CA 1
ATOM 773 C C . LEU A 1 98 ? -3.778 3.860 16.798 1.00 75.31 98 LEU A C 1
ATOM 775 O O . LEU A 1 98 ? -4.592 4.226 17.645 1.00 75.31 98 LEU A O 1
ATOM 779 N N . GLY A 1 99 ? -2.535 4.348 16.747 1.00 66.25 99 GLY A N 1
ATOM 780 C CA . GLY A 1 99 ? -2.002 5.340 17.683 1.00 66.25 99 GLY A CA 1
ATOM 781 C C . GLY A 1 99 ? -1.141 4.778 18.817 1.00 66.25 99 GLY A C 1
ATOM 782 O O . GLY A 1 99 ? -0.642 5.579 19.603 1.00 66.25 99 GLY A O 1
ATOM 783 N N . ASP A 1 100 ? -0.907 3.461 18.890 1.00 60.31 100 ASP A N 1
ATOM 784 C CA . ASP A 1 100 ? 0.107 2.911 19.799 1.00 60.31 100 ASP A CA 1
ATOM 785 C C . ASP A 1 100 ? 1.495 3.248 19.252 1.00 60.31 100 ASP A C 1
ATOM 787 O O . ASP A 1 100 ? 1.902 2.738 18.213 1.00 60.31 100 ASP A O 1
ATOM 791 N N . SER A 1 101 ? 2.208 4.144 19.927 1.00 55.06 101 SER A N 1
ATOM 792 C CA . SER A 1 101 ? 3.610 4.457 19.650 1.00 55.06 101 SER A CA 1
ATOM 793 C C . SER A 1 101 ? 4.380 4.415 20.971 1.00 55.06 101 SER A C 1
ATOM 795 O O . SER A 1 101 ? 3.893 4.972 21.958 1.00 55.06 101 SER A O 1
ATOM 797 N N . PRO A 1 102 ? 5.583 3.816 21.024 1.00 44.78 102 PRO A N 1
ATOM 798 C CA . PRO A 1 102 ? 6.368 3.682 22.250 1.00 44.78 102 PRO A CA 1
ATOM 799 C C . PRO A 1 102 ? 7.071 4.993 22.666 1.00 44.78 102 PRO A C 1
ATOM 801 O O . PRO A 1 102 ? 7.959 4.980 23.513 1.00 44.78 102 PRO A O 1
ATOM 804 N N . GLY A 1 103 ? 6.677 6.143 22.109 1.00 48.59 103 GLY A N 1
ATOM 805 C CA . GLY A 1 103 ? 7.278 7.443 22.397 1.00 48.59 103 GLY A CA 1
ATOM 806 C C . GLY A 1 103 ? 6.352 8.620 22.080 1.00 48.59 103 GLY A C 1
ATOM 807 O O . GLY A 1 103 ? 5.501 8.545 21.193 1.00 48.59 103 GLY A O 1
ATOM 808 N N . PHE A 1 104 ? 6.538 9.704 22.838 1.00 43.00 104 PHE A N 1
ATOM 809 C CA . PHE A 1 104 ? 5.819 10.983 22.810 1.00 43.00 104 PHE A CA 1
ATOM 810 C C . PHE A 1 104 ? 5.615 11.523 21.386 1.00 43.00 104 PHE A C 1
ATOM 812 O O . PHE A 1 104 ? 6.516 12.172 20.884 1.00 43.00 104 PHE A O 1
ATOM 819 N N . ASN A 1 105 ? 4.464 11.254 20.746 1.00 48.19 105 ASN A N 1
ATOM 820 C CA . ASN A 1 105 ? 3.926 11.899 19.527 1.00 48.19 105 ASN A CA 1
ATOM 821 C C . ASN A 1 105 ? 4.954 12.522 18.554 1.00 48.19 105 ASN A C 1
ATOM 823 O O . ASN A 1 105 ? 4.763 13.631 18.049 1.00 48.19 105 ASN A O 1
ATOM 827 N N . ILE A 1 106 ? 6.054 11.824 18.269 1.00 46.88 106 ILE A N 1
ATOM 828 C CA . ILE A 1 106 ? 7.039 12.304 17.311 1.00 46.88 106 ILE A CA 1
ATOM 829 C C . ILE A 1 106 ? 6.451 11.936 15.955 1.00 46.88 106 ILE A C 1
ATOM 831 O O . ILE A 1 106 ? 6.360 10.759 15.610 1.00 46.88 106 ILE A O 1
ATOM 835 N N . ASN A 1 107 ? 5.963 12.935 15.221 1.00 51.09 107 ASN A N 1
ATOM 836 C CA . ASN A 1 107 ? 5.432 12.796 13.864 1.00 51.09 107 ASN A CA 1
ATOM 837 C C . ASN A 1 107 ? 6.561 12.424 12.884 1.00 51.09 107 ASN A C 1
ATOM 839 O O . ASN A 1 107 ? 6.912 13.212 12.013 1.00 51.09 107 ASN A O 1
ATOM 843 N N . PHE A 1 108 ? 7.156 11.242 13.044 1.00 50.38 108 PHE A N 1
ATOM 844 C CA . PHE A 1 108 ? 8.300 10.799 12.246 1.00 50.38 108 PHE A CA 1
ATOM 845 C C . PHE A 1 108 ? 7.935 10.573 10.773 1.00 50.38 108 PHE A C 1
ATOM 847 O O . PHE A 1 108 ? 8.798 10.636 9.906 1.00 50.38 108 PHE A O 1
ATOM 854 N N . GLU A 1 109 ? 6.649 10.383 10.465 1.00 53.31 109 GLU A N 1
ATOM 855 C CA . GLU A 1 109 ? 6.169 10.227 9.097 1.00 53.31 109 GLU A CA 1
ATOM 856 C C . GLU A 1 109 ? 4.834 10.965 8.906 1.00 53.31 109 GLU A C 1
ATOM 858 O O . GLU A 1 109 ? 3.781 10.522 9.368 1.00 53.31 109 GLU A O 1
ATOM 863 N N . SER A 1 110 ? 4.875 12.113 8.222 1.00 56.91 110 SER A N 1
ATOM 864 C CA . SER A 1 110 ? 3.696 12.954 7.950 1.00 56.91 110 SER A CA 1
ATOM 865 C C . SER A 1 110 ? 2.754 12.361 6.896 1.00 56.91 110 SER A C 1
ATOM 867 O O . SER A 1 110 ? 1.585 12.736 6.837 1.00 56.91 110 SER A O 1
ATOM 869 N N . ALA A 1 111 ? 3.247 11.442 6.058 1.00 62.59 111 ALA A N 1
ATOM 870 C CA . ALA A 1 111 ? 2.448 10.802 5.019 1.00 62.59 111 ALA A CA 1
ATOM 871 C C . ALA A 1 111 ? 1.603 9.651 5.602 1.00 62.59 111 ALA A C 1
ATOM 873 O O . ALA A 1 111 ? 2.103 8.861 6.409 1.00 62.59 111 ALA A O 1
ATOM 874 N N . PRO A 1 112 ? 0.331 9.500 5.197 1.00 72.81 112 PRO A N 1
ATOM 875 C CA . PRO A 1 112 ? -0.550 8.465 5.734 1.00 72.81 112 PRO A CA 1
ATOM 876 C C . PRO A 1 112 ? -0.276 7.061 5.160 1.00 72.81 112 PRO A C 1
ATOM 878 O O . PRO A 1 112 ? -0.724 6.073 5.731 1.00 72.81 112 PRO A O 1
ATOM 881 N N . PHE A 1 113 ? 0.540 6.954 4.109 1.00 83.62 113 PHE A N 1
ATOM 882 C CA . PHE A 1 113 ? 1.094 5.702 3.590 1.00 83.62 113 PHE A C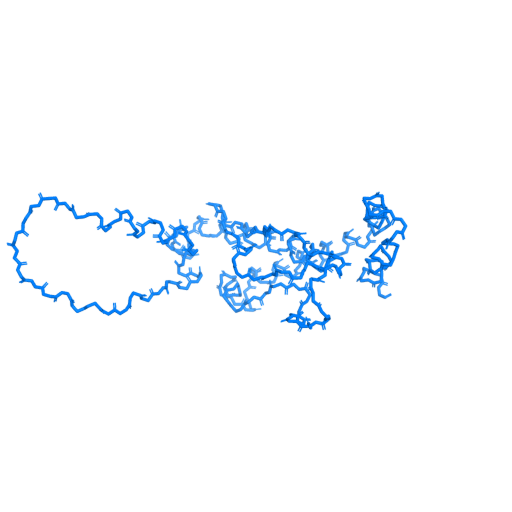A 1
ATOM 883 C C . PHE A 1 113 ? 2.437 5.958 2.892 1.00 83.62 113 PHE A C 1
ATOM 885 O O . PHE A 1 113 ? 2.801 7.108 2.635 1.00 83.62 113 PHE A O 1
ATOM 892 N N . LYS A 1 114 ? 3.182 4.887 2.592 1.00 85.31 114 LYS A N 1
ATOM 893 C CA . LYS A 1 114 ? 4.498 4.978 1.954 1.00 85.31 114 LYS A CA 1
ATOM 894 C C . LYS A 1 114 ? 4.385 4.913 0.431 1.00 85.31 114 LYS A C 1
ATOM 896 O O . LYS A 1 114 ? 4.018 3.882 -0.121 1.00 85.31 114 LYS A O 1
ATOM 901 N N . LEU A 1 115 ? 4.759 5.999 -0.237 1.00 90.62 115 LEU A N 1
ATOM 902 C CA . LEU A 1 115 ? 4.895 6.073 -1.691 1.00 90.62 115 LEU A CA 1
ATOM 903 C C . LEU A 1 115 ? 6.187 6.821 -2.019 1.00 90.62 115 LEU A C 1
ATOM 905 O O . LEU A 1 115 ? 6.253 8.042 -1.898 1.00 90.62 115 LEU A O 1
ATOM 909 N N . THR A 1 116 ? 7.241 6.076 -2.347 1.00 91.62 116 THR A N 1
ATOM 910 C CA . THR A 1 116 ? 8.581 6.632 -2.584 1.00 91.62 116 THR A CA 1
ATOM 911 C C . THR A 1 116 ? 8.826 6.899 -4.069 1.00 91.62 116 THR A C 1
ATOM 913 O O . THR A 1 116 ? 8.130 6.362 -4.932 1.00 91.62 116 THR A O 1
ATOM 916 N N . ALA A 1 117 ? 9.859 7.689 -4.380 1.00 92.81 117 ALA A N 1
ATOM 917 C CA . ALA A 1 117 ? 10.320 7.870 -5.757 1.00 92.81 117 ALA A CA 1
ATOM 918 C C . ALA A 1 117 ? 10.698 6.529 -6.415 1.00 92.81 117 ALA A C 1
ATOM 920 O O . ALA A 1 117 ? 10.318 6.286 -7.553 1.00 92.81 117 ALA A O 1
ATOM 921 N N . GLU A 1 118 ? 11.329 5.615 -5.671 1.00 93.94 118 GLU A N 1
ATOM 922 C CA . GLU A 1 118 ? 11.668 4.271 -6.162 1.00 93.94 118 GLU A CA 1
ATOM 923 C C . GLU A 1 118 ? 10.430 3.448 -6.557 1.00 93.94 118 GLU A C 1
ATOM 925 O O . GLU A 1 118 ? 10.470 2.687 -7.521 1.00 93.94 118 GLU A O 1
ATOM 930 N N . TYR A 1 119 ? 9.307 3.605 -5.846 1.00 96.31 119 TYR A N 1
ATOM 931 C CA . TYR A 1 119 ? 8.052 2.942 -6.222 1.00 96.31 119 TYR A CA 1
ATOM 932 C C . TYR A 1 119 ? 7.494 3.540 -7.506 1.00 96.31 119 TYR A C 1
ATOM 934 O O . TYR A 1 119 ? 7.074 2.809 -8.396 1.00 96.31 119 TYR A O 1
ATOM 942 N N . ILE A 1 120 ? 7.533 4.867 -7.623 1.00 96.38 120 ILE A N 1
ATOM 943 C CA . ILE A 1 120 ? 7.108 5.574 -8.833 1.00 96.38 120 ILE A CA 1
ATOM 944 C C . ILE A 1 120 ? 7.972 5.158 -10.034 1.00 96.38 120 ILE A C 1
ATOM 946 O O . ILE A 1 120 ? 7.445 5.011 -11.133 1.00 96.38 120 ILE A O 1
ATOM 950 N N . GLU A 1 121 ? 9.267 4.909 -9.837 1.00 96.44 121 GLU A N 1
ATOM 951 C CA . GLU A 1 121 ? 10.157 4.398 -10.883 1.00 96.44 121 GLU A CA 1
ATOM 952 C C . GLU A 1 121 ? 9.781 2.988 -11.358 1.00 96.44 121 GLU A C 1
ATOM 954 O O . GLU A 1 121 ? 9.763 2.762 -12.568 1.00 96.44 121 GLU A O 1
ATOM 959 N N . ILE A 1 122 ? 9.426 2.059 -10.455 1.00 96.38 122 ILE A N 1
ATOM 960 C CA . ILE A 1 122 ? 8.902 0.731 -10.847 1.00 96.38 122 ILE A CA 1
ATOM 961 C C . ILE A 1 122 ? 7.645 0.886 -11.705 1.00 96.38 122 ILE A C 1
ATOM 963 O O . ILE A 1 122 ? 7.491 0.194 -12.710 1.00 96.38 122 ILE A O 1
ATOM 967 N N . LEU A 1 123 ? 6.768 1.818 -11.321 1.00 96.88 123 LEU A N 1
ATOM 968 C CA . LEU A 1 123 ? 5.536 2.121 -12.044 1.00 96.88 123 LEU A CA 1
ATOM 969 C C . LEU A 1 123 ? 5.789 2.830 -13.381 1.00 96.88 123 LEU A C 1
ATOM 971 O O . LEU A 1 123 ? 4.838 3.067 -14.110 1.00 96.88 123 LEU A O 1
ATOM 975 N N . GLY A 1 124 ? 7.026 3.193 -13.729 1.00 95.50 124 GLY A N 1
ATOM 976 C CA . GLY A 1 124 ? 7.340 3.885 -14.983 1.00 95.50 124 GLY A CA 1
ATOM 977 C C . GLY A 1 124 ? 7.122 5.403 -14.947 1.00 95.50 124 GLY A C 1
ATOM 978 O O . GLY A 1 124 ? 7.073 6.039 -15.998 1.00 95.50 124 GLY A O 1
ATOM 979 N N . GLY A 1 125 ? 7.008 6.000 -13.758 1.00 96.50 125 GLY A N 1
ATOM 980 C CA . GLY A 1 125 ? 6.862 7.443 -13.559 1.00 96.50 125 GLY A CA 1
ATOM 981 C C . GLY A 1 125 ? 5.421 7.909 -13.338 1.00 96.50 125 GLY A C 1
ATOM 982 O O . GLY A 1 125 ? 4.459 7.192 -13.575 1.00 96.50 125 GLY A O 1
ATOM 983 N N . VAL A 1 126 ? 5.254 9.164 -12.911 1.00 95.88 126 VAL A N 1
ATOM 984 C CA . VAL A 1 126 ? 3.936 9.742 -12.559 1.00 95.88 126 VAL A CA 1
ATOM 985 C C . VAL A 1 126 ? 2.964 9.894 -13.737 1.00 95.88 126 VAL A C 1
ATOM 987 O O . VAL A 1 126 ? 1.783 10.143 -13.527 1.00 95.88 126 VAL A O 1
ATOM 990 N N . GLN A 1 127 ? 3.455 9.788 -14.974 1.00 96.56 127 GLN A N 1
ATOM 991 C CA . GLN A 1 127 ? 2.643 9.881 -16.193 1.00 96.56 127 GLN A CA 1
ATOM 992 C C . GLN A 1 127 ? 2.335 8.511 -16.811 1.00 96.56 127 GLN A C 1
ATOM 994 O O . GLN A 1 127 ? 1.677 8.450 -17.851 1.00 96.56 127 GLN A O 1
ATOM 999 N N . SER A 1 128 ? 2.819 7.422 -16.211 1.00 97.06 128 SER A N 1
ATOM 1000 C CA . SER A 1 128 ? 2.641 6.080 -16.753 1.00 97.06 128 SER A CA 1
ATOM 1001 C C . SER A 1 128 ? 1.211 5.567 -16.586 1.00 97.06 128 SER A C 1
ATOM 1003 O O . SER A 1 128 ? 0.451 6.010 -15.720 1.00 97.06 128 SER A O 1
ATOM 1005 N N . GLU A 1 129 ? 0.857 4.573 -17.396 1.00 97.00 129 GLU A N 1
ATOM 1006 C CA . GLU A 1 129 ? -0.421 3.873 -17.264 1.00 97.00 129 GLU A CA 1
ATOM 1007 C C . GLU A 1 129 ? -0.508 3.072 -15.955 1.00 97.00 129 GLU A C 1
ATOM 1009 O O . GLU A 1 129 ? -1.571 3.034 -15.341 1.00 97.00 129 GLU A O 1
ATOM 1014 N N . ASP A 1 130 ? 0.599 2.503 -15.465 1.00 97.44 130 ASP A N 1
ATOM 1015 C CA . ASP A 1 130 ? 0.608 1.759 -14.198 1.00 97.44 130 ASP A CA 1
ATOM 1016 C C . ASP A 1 130 ? 0.418 2.679 -12.979 1.00 97.44 130 ASP A C 1
ATOM 1018 O O . ASP A 1 130 ? -0.264 2.303 -12.023 1.00 97.44 130 ASP A O 1
ATOM 1022 N N . PHE A 1 131 ? 0.942 3.911 -13.015 1.00 97.81 131 PHE A N 1
ATOM 1023 C CA . PHE A 1 131 ? 0.694 4.901 -11.964 1.00 97.81 131 PHE A CA 1
ATOM 1024 C C . PHE A 1 131 ? -0.762 5.381 -11.971 1.00 97.81 131 PHE A C 1
ATOM 1026 O O . PHE A 1 131 ? -1.393 5.446 -10.914 1.00 97.81 131 PHE A O 1
ATOM 1033 N N . LYS A 1 132 ? -1.342 5.635 -13.151 1.00 97.88 132 LYS A N 1
ATOM 1034 C CA . LYS A 1 132 ? -2.783 5.921 -13.274 1.00 97.88 132 LYS A CA 1
ATOM 1035 C C . LYS A 1 132 ? -3.624 4.752 -12.765 1.00 97.88 132 LYS A C 1
ATOM 1037 O O . LYS A 1 132 ? -4.573 4.952 -12.011 1.00 97.88 132 LYS A O 1
ATOM 1042 N N . HIS A 1 133 ? -3.241 3.520 -13.100 1.00 97.62 133 HIS A N 1
ATOM 1043 C CA . HIS A 1 133 ? -3.924 2.320 -12.628 1.00 97.62 133 HIS A CA 1
ATOM 1044 C C . HIS A 1 133 ? -3.874 2.184 -11.100 1.00 97.62 133 HIS A C 1
ATOM 1046 O O . HIS A 1 133 ? -4.884 1.840 -10.481 1.00 97.62 133 HIS A O 1
ATOM 1052 N N . PHE A 1 134 ? -2.732 2.504 -10.480 1.00 98.12 134 PHE A N 1
ATOM 1053 C CA . PHE A 1 134 ? -2.607 2.607 -9.027 1.00 98.12 134 PHE A CA 1
ATOM 1054 C C . PHE A 1 134 ? -3.607 3.618 -8.449 1.00 98.12 134 PHE A C 1
ATOM 1056 O O . PHE A 1 134 ? -4.339 3.275 -7.521 1.00 98.12 134 PHE A O 1
ATOM 1063 N N . GLN A 1 135 ? -3.692 4.830 -9.011 1.00 97.56 135 GLN A N 1
ATOM 1064 C CA . GLN A 1 135 ? -4.626 5.862 -8.543 1.00 97.56 135 GLN A CA 1
ATOM 1065 C C . GLN A 1 135 ? -6.091 5.413 -8.662 1.00 97.56 135 GLN A C 1
ATOM 1067 O O . GLN A 1 135 ? -6.860 5.554 -7.708 1.00 97.56 135 GLN A O 1
ATOM 1072 N N . ASP A 1 136 ? -6.463 4.812 -9.794 1.00 98.12 136 ASP A N 1
ATOM 1073 C CA . ASP A 1 136 ? -7.812 4.297 -10.043 1.00 98.12 136 ASP A CA 1
ATOM 1074 C C . ASP A 1 136 ? -8.203 3.197 -9.055 1.00 98.12 136 ASP A C 1
ATOM 1076 O O . ASP A 1 136 ? -9.310 3.195 -8.509 1.00 98.12 136 ASP A O 1
ATOM 1080 N N . LEU A 1 137 ? -7.309 2.232 -8.832 1.00 98.38 137 LEU A N 1
ATOM 1081 C CA . LEU A 1 137 ? -7.542 1.149 -7.883 1.00 98.38 137 LEU A CA 1
ATOM 1082 C C . LEU A 1 137 ? -7.573 1.661 -6.444 1.00 98.38 137 LEU A C 1
ATOM 1084 O O . LEU A 1 137 ? -8.419 1.210 -5.672 1.00 98.38 137 LEU A O 1
ATOM 1088 N N . PHE A 1 138 ? -6.710 2.615 -6.091 1.00 97.62 138 PHE A N 1
ATOM 1089 C CA . PHE A 1 138 ? -6.722 3.249 -4.778 1.00 97.62 138 PHE A CA 1
ATOM 1090 C C . PHE A 1 138 ? -8.059 3.940 -4.518 1.00 97.62 138 PHE A C 1
ATOM 1092 O O . PHE A 1 138 ? -8.681 3.684 -3.490 1.00 97.62 138 PHE A O 1
ATOM 1099 N N . LEU A 1 139 ? -8.553 4.742 -5.467 1.00 97.00 139 LEU A N 1
ATOM 1100 C CA . LEU A 1 139 ? -9.851 5.403 -5.345 1.00 97.00 139 LEU A CA 1
ATOM 1101 C C . LEU A 1 139 ? -10.987 4.381 -5.211 1.00 97.00 139 LEU A C 1
ATOM 1103 O O . LEU A 1 139 ? -11.813 4.493 -4.308 1.00 97.00 139 LEU A O 1
ATOM 1107 N N . LYS A 1 140 ? -11.019 3.351 -6.065 1.00 97.94 140 LYS A N 1
ATOM 1108 C CA . LYS A 1 140 ? -12.037 2.287 -5.991 1.00 97.94 140 LYS A CA 1
ATOM 1109 C C . LYS A 1 140 ? -12.004 1.556 -4.650 1.00 97.94 140 LYS A C 1
ATOM 1111 O O . LYS A 1 140 ? -13.059 1.315 -4.066 1.00 97.94 140 LYS A O 1
ATOM 1116 N N . GLY A 1 141 ? -10.814 1.223 -4.157 1.00 97.62 141 GLY A N 1
ATOM 1117 C CA . GLY A 1 141 ? -10.630 0.575 -2.863 1.00 97.62 141 GLY A CA 1
ATOM 1118 C C . GLY A 1 141 ? -11.048 1.478 -1.704 1.00 97.62 141 GLY A C 1
ATOM 1119 O O . GLY A 1 141 ? -11.754 1.027 -0.808 1.00 97.62 141 GLY A O 1
ATOM 1120 N N . PHE A 1 142 ? -10.711 2.766 -1.757 1.00 96.25 142 PHE A N 1
ATOM 1121 C CA . PHE A 1 142 ? -11.145 3.749 -0.768 1.00 96.25 142 PHE A CA 1
ATOM 1122 C C . PHE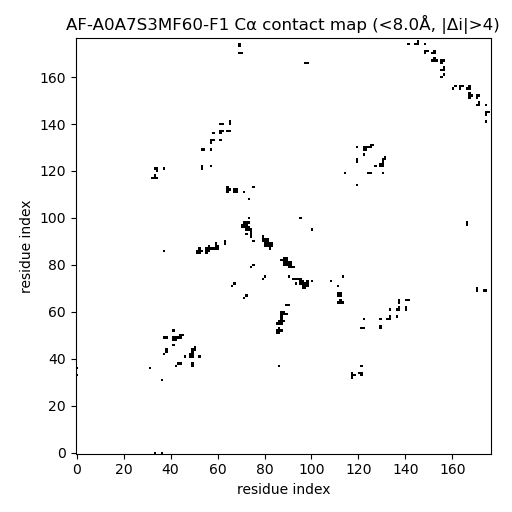 A 1 142 ? -12.674 3.863 -0.714 1.00 96.25 142 PHE A C 1
ATOM 1124 O O . PHE A 1 142 ? -13.265 3.719 0.353 1.00 96.25 142 PHE A O 1
ATOM 1131 N N . LEU A 1 143 ? -13.334 4.019 -1.867 1.00 96.38 143 LEU A N 1
ATOM 1132 C CA . LEU A 1 143 ? -14.799 4.054 -1.960 1.00 96.38 143 LEU A CA 1
ATOM 1133 C C . LEU A 1 143 ? -15.444 2.753 -1.455 1.00 96.38 143 LEU A C 1
ATOM 1135 O O . LEU A 1 143 ? -16.526 2.780 -0.869 1.00 96.38 143 LEU A O 1
ATOM 1139 N N . ALA A 1 144 ? -14.801 1.602 -1.671 1.00 97.06 144 ALA A N 1
ATOM 1140 C CA . ALA A 1 144 ? -15.264 0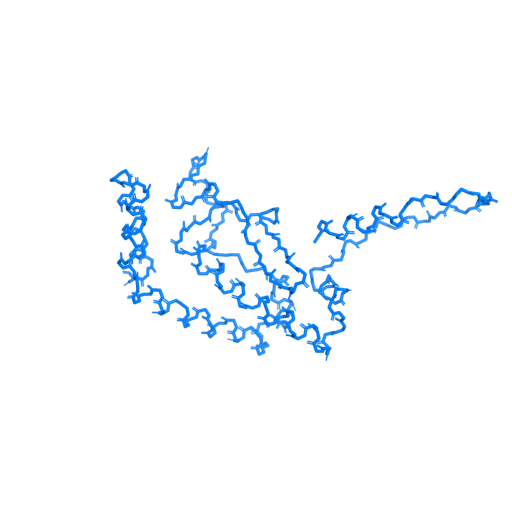.334 -1.115 1.00 97.06 144 ALA A CA 1
ATOM 1141 C C . ALA A 1 144 ? -15.160 0.320 0.419 1.00 97.06 144 ALA A C 1
ATOM 1143 O O . ALA A 1 144 ? -16.110 -0.088 1.083 1.00 97.06 144 ALA A O 1
ATOM 1144 N N . LEU A 1 145 ? -14.066 0.829 0.993 1.00 96.12 145 LEU A N 1
ATOM 1145 C CA . LEU A 1 145 ? -13.901 0.942 2.447 1.00 96.12 145 LEU A CA 1
ATOM 1146 C C . LEU A 1 145 ? -14.957 1.851 3.083 1.00 96.12 145 LEU A C 1
ATOM 1148 O O . LEU A 1 145 ? -15.484 1.504 4.137 1.00 96.12 145 LEU A O 1
ATOM 1152 N N . GLN A 1 146 ? -15.331 2.956 2.429 1.00 95.50 146 GLN A N 1
ATOM 1153 C CA . GLN A 1 146 ? -16.396 3.842 2.919 1.00 95.50 146 GLN A CA 1
ATOM 1154 C C . GLN A 1 146 ? -17.726 3.105 3.120 1.00 95.50 146 GLN A C 1
ATOM 1156 O O . GLN A 1 146 ? -18.415 3.333 4.110 1.00 95.50 146 GLN A O 1
ATOM 1161 N N . LYS A 1 147 ? -18.065 2.163 2.230 1.00 96.44 147 LYS A N 1
ATOM 1162 C CA . LYS A 1 147 ? -19.294 1.353 2.334 1.00 96.44 147 LYS A CA 1
ATOM 1163 C C . LYS A 1 147 ? -19.279 0.367 3.506 1.00 96.44 147 LYS A C 1
ATOM 1165 O O . LYS A 1 147 ? -20.333 -0.128 3.891 1.00 96.44 147 LYS A O 1
ATOM 1170 N N . HIS A 1 148 ? -18.104 0.069 4.057 1.00 95.50 148 HIS A N 1
ATOM 1171 C CA . HIS A 1 148 ? -17.905 -0.923 5.117 1.00 95.50 148 HIS A CA 1
ATOM 1172 C C . HIS A 1 148 ? -17.330 -0.323 6.407 1.00 95.50 148 HIS A C 1
ATOM 1174 O O . HIS A 1 148 ? -16.904 -1.063 7.294 1.00 95.50 148 HIS A O 1
ATOM 1180 N N . VAL A 1 149 ? -17.339 1.006 6.532 1.00 94.44 149 VAL A N 1
ATOM 1181 C CA . VAL A 1 149 ? -16.737 1.743 7.650 1.00 94.44 149 VAL A CA 1
ATOM 1182 C C . VAL A 1 149 ? -17.219 1.261 9.020 1.00 94.44 149 VAL A C 1
ATOM 1184 O O . VAL A 1 149 ? -16.398 1.052 9.912 1.00 94.44 149 VAL A O 1
ATOM 1187 N N . ASP A 1 150 ? -18.519 1.004 9.183 1.00 92.94 150 ASP A N 1
ATOM 1188 C CA . ASP A 1 150 ? -19.063 0.541 10.461 1.00 92.94 150 ASP A CA 1
ATOM 1189 C C . ASP A 1 150 ? -18.609 -0.873 10.806 1.00 92.94 150 ASP A C 1
ATOM 1191 O O . ASP A 1 150 ? -18.239 -1.124 11.948 1.00 92.94 150 ASP A O 1
ATOM 1195 N N . GLY A 1 151 ? -18.538 -1.772 9.821 1.00 94.12 151 GLY A N 1
ATOM 1196 C CA . GLY A 1 151 ? -18.007 -3.119 10.029 1.00 94.12 151 GLY A CA 1
ATOM 1197 C C . GLY A 1 151 ? -16.539 -3.094 10.459 1.00 94.12 151 GLY A C 1
ATOM 1198 O O . GLY A 1 151 ? -16.162 -3.769 11.416 1.00 94.12 151 GLY A O 1
ATOM 1199 N N . ILE A 1 152 ? -15.720 -2.263 9.808 1.00 92.25 152 ILE A N 1
ATOM 1200 C CA . ILE A 1 152 ? -14.302 -2.087 10.157 1.00 92.25 152 ILE A CA 1
ATOM 1201 C C . ILE A 1 152 ? -14.168 -1.525 11.579 1.00 92.25 152 ILE A C 1
ATOM 1203 O O . ILE A 1 152 ? -13.399 -2.047 12.388 1.00 92.25 152 ILE A O 1
ATOM 1207 N N . ALA A 1 153 ? -14.937 -0.486 11.905 1.00 89.75 153 ALA A N 1
ATOM 1208 C CA . ALA A 1 153 ? -14.927 0.128 13.226 1.00 89.75 153 ALA A CA 1
ATOM 1209 C C . ALA A 1 153 ? -15.394 -0.848 14.321 1.00 89.75 153 ALA A C 1
ATOM 1211 O O . ALA A 1 153 ? -14.789 -0.895 15.393 1.00 89.75 153 ALA A O 1
ATOM 1212 N N . SER A 1 154 ? -16.415 -1.666 14.048 1.00 91.19 154 SER A N 1
ATOM 1213 C CA . SER A 1 154 ? -16.890 -2.711 14.960 1.00 91.19 154 SER A CA 1
ATOM 1214 C C . SER A 1 154 ? -15.839 -3.789 15.211 1.00 91.19 154 SER A C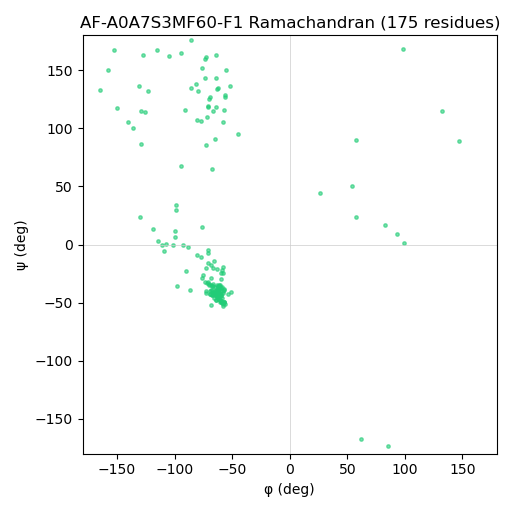 1
ATOM 1216 O O . SER A 1 154 ? -15.660 -4.188 16.358 1.00 91.19 154 SER A O 1
ATOM 1218 N N . ILE A 1 155 ? -15.104 -4.228 14.183 1.00 91.06 155 ILE A N 1
ATOM 1219 C CA . ILE A 1 155 ? -13.990 -5.175 14.351 1.00 91.06 155 ILE A CA 1
ATOM 1220 C C . ILE A 1 155 ? -12.925 -4.571 15.274 1.00 91.06 155 ILE A C 1
ATOM 1222 O O . ILE A 1 155 ? -12.516 -5.207 16.241 1.00 91.06 155 ILE A O 1
ATOM 1226 N N . ILE A 1 156 ? -12.515 -3.323 15.034 1.00 87.00 156 ILE A N 1
ATOM 1227 C CA . ILE A 1 156 ? -11.524 -2.643 15.882 1.00 87.00 156 ILE A CA 1
ATOM 1228 C C . ILE A 1 156 ? -12.015 -2.547 17.330 1.00 87.00 156 ILE A C 1
ATOM 1230 O O . ILE A 1 156 ? -11.265 -2.844 18.259 1.00 87.00 156 ILE A O 1
ATOM 1234 N N . GLN A 1 157 ? -13.278 -2.179 17.535 1.00 85.94 157 GLN A N 1
ATOM 1235 C CA . GLN A 1 157 ? -13.855 -2.097 18.871 1.00 85.94 157 GLN A CA 1
ATOM 1236 C C . GLN A 1 157 ? -13.931 -3.469 19.556 1.00 85.94 157 GLN A C 1
ATOM 1238 O O . GLN A 1 157 ? -13.675 -3.556 20.753 1.00 85.94 157 GLN A O 1
ATOM 1243 N N . LEU A 1 158 ? -14.222 -4.543 18.817 1.00 88.25 158 LEU A N 1
ATOM 1244 C CA . LEU A 1 158 ? -14.258 -5.903 19.356 1.00 88.25 158 LEU A CA 1
ATOM 1245 C C . LEU A 1 158 ? -12.878 -6.362 19.844 1.00 88.25 158 LEU A C 1
ATOM 1247 O O . LEU A 1 158 ? -12.763 -6.881 20.951 1.00 88.25 158 LEU A O 1
ATOM 1251 N N . PHE A 1 159 ? -11.833 -6.160 19.038 1.00 83.44 159 PHE A N 1
ATOM 1252 C CA . PHE A 1 159 ? -10.482 -6.624 19.372 1.00 83.44 159 PHE A CA 1
ATOM 1253 C C . PHE A 1 159 ? -9.812 -5.800 20.475 1.00 83.44 159 PHE A C 1
ATOM 1255 O O . PHE A 1 159 ? -9.031 -6.344 21.253 1.00 83.44 159 PHE A O 1
ATOM 1262 N N . TYR A 1 160 ? -10.106 -4.501 20.557 1.00 78.69 160 TYR A N 1
ATOM 1263 C CA . TYR A 1 160 ? -9.428 -3.597 21.489 1.00 78.69 160 TYR A CA 1
ATOM 1264 C C . TYR A 1 160 ? -10.299 -3.113 22.662 1.00 78.69 160 TYR A C 1
ATOM 1266 O O . TYR A 1 160 ? -9.795 -2.449 23.575 1.00 78.69 160 TYR A O 1
ATOM 1274 N N . GLY A 1 161 ? -11.589 -3.454 22.662 1.00 74.38 161 GLY A N 1
ATOM 1275 C CA . GLY A 1 161 ? -12.557 -3.075 23.687 1.00 74.38 161 GLY A CA 1
ATOM 1276 C C . GLY A 1 161 ? -12.768 -1.562 23.820 1.00 74.38 161 GLY A C 1
ATOM 1277 O O . GLY A 1 161 ? -12.306 -0.747 23.014 1.00 74.38 161 GLY A O 1
ATOM 1278 N N . ASP A 1 162 ? -13.440 -1.163 24.900 1.00 71.19 162 ASP A N 1
ATOM 1279 C CA . ASP A 1 162 ? -13.801 0.241 25.153 1.00 71.19 162 ASP A CA 1
ATOM 1280 C C . ASP A 1 162 ? -12.595 1.172 25.328 1.00 71.19 162 ASP A C 1
ATOM 1282 O O . ASP A 1 162 ? -12.698 2.374 25.077 1.00 71.19 162 ASP A O 1
ATOM 1286 N N . LYS A 1 163 ? -11.419 0.622 25.665 1.00 65.31 163 LYS A N 1
ATOM 1287 C CA . LYS A 1 163 ? -10.154 1.371 25.770 1.00 65.31 163 LYS A CA 1
ATOM 1288 C C . LYS A 1 163 ? -9.774 2.078 24.465 1.00 65.31 163 LYS A C 1
ATOM 1290 O O . LYS A 1 163 ? -8.951 2.989 24.482 1.00 65.31 163 LYS A O 1
ATOM 1295 N N . ARG A 1 164 ? -10.348 1.653 23.334 1.00 68.00 164 ARG A N 1
ATOM 1296 C CA . ARG A 1 164 ? -9.965 2.075 21.980 1.00 68.00 164 ARG A CA 1
ATOM 1297 C C . ARG A 1 164 ? -11.150 2.529 21.133 1.00 68.00 164 ARG A C 1
ATOM 1299 O O . ARG A 1 164 ? -11.041 2.589 19.911 1.00 68.00 164 ARG A O 1
ATOM 1306 N N . LYS A 1 165 ? -12.243 2.963 21.769 1.00 73.12 165 LYS A N 1
ATOM 1307 C CA . LYS A 1 165 ? -13.361 3.630 21.079 1.00 73.12 165 LYS A CA 1
ATOM 1308 C C . LYS A 1 165 ? -12.884 4.797 20.197 1.00 73.12 165 LYS A C 1
ATOM 1310 O O . LYS A 1 165 ? -13.269 4.882 19.037 1.00 73.12 165 LYS A O 1
ATOM 1315 N N . ALA A 1 166 ? -11.928 5.590 20.689 1.00 77.25 166 ALA A N 1
ATOM 1316 C CA . ALA A 1 166 ? -11.301 6.674 19.928 1.00 77.25 166 ALA A CA 1
ATOM 1317 C C . ALA A 1 166 ? -10.589 6.207 18.640 1.00 77.25 166 ALA A C 1
ATOM 1319 O O . ALA A 1 166 ? -10.536 6.948 17.662 1.00 77.25 166 ALA A O 1
ATOM 1320 N N . ALA A 1 167 ? -10.061 4.978 18.603 1.00 78.75 167 ALA A N 1
ATOM 1321 C CA . ALA A 1 167 ? -9.445 4.423 17.399 1.00 78.75 167 ALA A CA 1
ATOM 1322 C C . ALA A 1 167 ? -10.495 4.057 16.340 1.00 78.75 167 ALA A C 1
ATOM 1324 O O . ALA A 1 167 ? -10.299 4.352 15.160 1.00 78.75 167 ALA A O 1
ATOM 1325 N N . ALA A 1 168 ? -11.613 3.459 16.766 1.00 82.75 168 ALA A N 1
ATOM 1326 C CA . ALA A 1 168 ? -12.749 3.153 15.898 1.00 82.75 168 ALA A CA 1
ATOM 1327 C C . ALA A 1 168 ? -13.390 4.438 15.344 1.00 82.75 168 ALA A C 1
ATOM 1329 O O . ALA A 1 168 ? -13.643 4.536 14.144 1.00 82.75 168 ALA A O 1
ATOM 1330 N N . ASP A 1 169 ? -13.565 5.456 16.189 1.00 84.81 169 ASP A N 1
ATOM 1331 C CA . ASP A 1 169 ? -14.051 6.774 15.768 1.00 84.81 169 ASP A CA 1
ATOM 1332 C C . ASP A 1 169 ? -13.062 7.452 14.812 1.00 84.81 169 ASP A C 1
ATOM 1334 O O . ASP A 1 169 ? -13.462 7.986 13.781 1.00 84.81 169 ASP A O 1
ATOM 1338 N N . GLY A 1 170 ? -11.756 7.325 15.064 1.00 85.19 170 GLY A N 1
ATOM 1339 C CA . GLY A 1 170 ? -10.727 7.806 14.146 1.00 85.19 170 GLY A CA 1
ATOM 1340 C C . GLY A 1 170 ? -10.808 7.162 12.758 1.00 85.19 170 GLY A C 1
ATOM 1341 O O . GLY A 1 170 ? -10.584 7.846 11.760 1.00 85.19 170 GLY A O 1
ATOM 1342 N N . VAL A 1 171 ? -11.135 5.867 12.667 1.00 87.25 171 VAL A N 1
ATOM 1343 C CA . VAL A 1 171 ? -11.366 5.205 11.369 1.00 87.25 171 VAL A CA 1
ATOM 1344 C C . VAL A 1 171 ? -12.570 5.808 10.655 1.00 87.25 171 VAL A C 1
ATOM 1346 O O . VAL A 1 171 ? -12.473 6.089 9.460 1.00 87.25 171 VAL A O 1
ATOM 1349 N N . ARG A 1 172 ? -13.670 6.056 11.378 1.00 89.38 172 ARG A N 1
ATOM 1350 C CA . ARG A 1 172 ? -14.855 6.711 10.807 1.00 89.38 172 ARG A CA 1
ATOM 1351 C C . ARG A 1 172 ? -14.510 8.081 10.241 1.00 89.38 172 ARG A C 1
ATOM 1353 O O . ARG A 1 172 ? -14.782 8.315 9.071 1.00 89.38 172 ARG A O 1
ATOM 1360 N N . SER A 1 173 ? -13.842 8.935 11.017 1.00 88.56 173 SER A N 1
ATOM 1361 C CA . SER A 1 173 ? -13.446 10.275 10.563 1.00 88.56 173 SER A CA 1
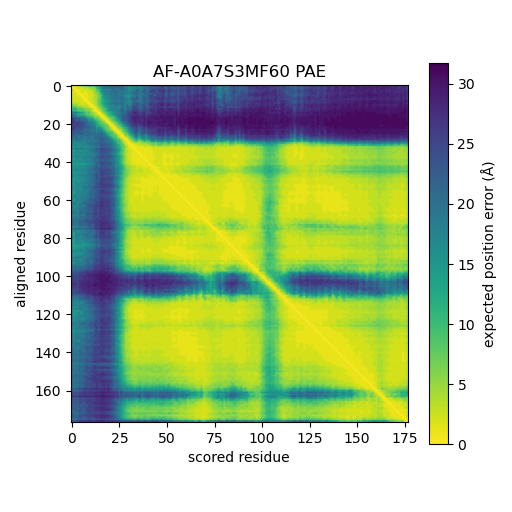ATOM 1362 C C . SER A 1 173 ? -12.560 10.235 9.317 1.00 88.56 173 SER A C 1
ATOM 1364 O O . SER A 1 173 ? -12.745 11.022 8.399 1.00 88.56 173 SER A O 1
ATOM 1366 N N . ARG A 1 174 ? -11.622 9.283 9.232 1.00 88.44 174 ARG A N 1
ATOM 1367 C CA . ARG A 1 174 ? -10.754 9.144 8.051 1.00 88.44 174 ARG A CA 1
ATOM 1368 C C . ARG A 1 174 ? -11.512 8.713 6.796 1.00 88.44 174 ARG A C 1
ATOM 1370 O O . ARG A 1 174 ? -11.156 9.125 5.699 1.00 88.44 174 ARG A O 1
ATOM 1377 N N . LEU A 1 175 ? -12.524 7.861 6.940 1.00 88.69 175 LEU A N 1
ATOM 1378 C CA . LEU A 1 175 ? -13.271 7.340 5.797 1.00 88.69 175 LEU A CA 1
ATOM 1379 C C . LEU A 1 175 ? -14.477 8.212 5.419 1.00 88.69 175 LEU A C 1
ATOM 1381 O O . LEU A 1 175 ? -14.897 8.146 4.271 1.00 88.69 175 LEU A O 1
ATOM 1385 N N . LEU A 1 176 ? -15.033 9.025 6.319 1.00 87.00 176 LEU A N 1
ATOM 1386 C CA . LEU A 1 176 ? -16.294 9.751 6.091 1.00 87.00 176 LEU A CA 1
ATOM 1387 C C . LEU A 1 176 ? -16.184 11.285 6.026 1.00 87.00 176 LEU A C 1
ATOM 1389 O O . LEU A 1 176 ? -17.213 11.913 5.784 1.00 87.00 176 LEU A O 1
ATOM 1393 N N . PHE A 1 177 ? -14.965 11.835 6.116 1.00 67.12 177 PHE A N 1
ATOM 1394 C CA . PHE A 1 177 ? -14.634 13.270 6.208 1.00 67.12 177 PHE A CA 1
ATOM 1395 C C . PHE A 1 177 ? -14.885 13.896 7.587 1.00 67.12 177 PHE A C 1
ATOM 1397 O O . PHE A 1 177 ? -15.955 13.664 8.191 1.00 67.12 177 PHE A O 1
#